Protein AF-0000000085031817 (afdb_homodimer)

Organism: Limosilactobacillus fermentum (strain NBRC 3956 / LMG 18251) (NCBI:txid334390)

Sequence (198 aa):
MNRGIEMYLIDIRLKGDQVTEDQLTAHRQWFSRHFEAGDLLIVGPSKSRAQSGLILARQMAHKDLDQIITEDAFYPAGADYLVNEFEAKLVADQIKGDAMNRGIEMYLIDIRLKGDQVTEDQLTAHRQWFSRHFEAGDLLIVGPSKSRAQSGLILARQMAHKDLDQIITEDAFYPAGADYLVNEFEAKLVADQIKGDA

Radius of gyration: 16.89 Å; Cα contacts (8 Å, |Δi|>4): 370; chains: 2; bounding box: 35×44×39 Å

Secondary structure (DSSP, 8-state):
--PPEEEEEEEEEE--S---HHHHHHHHHHHHHHHHTTSEEEEEEBSSSTTEEEEEEE---HHHHHHHHHTSTTTTTTEEEEEEEEEESEE-TTTS---/---PEEEEEEEEEE--S---HHHHHHHHHHHHHHHHTTSEEEEEEBSSSTTEEEEEEE---HHHHHHHHHTSTTTTTTEEEEEEEEEESEE-TTTS---

pLDDT: mean 91.64, std 14.05, range [31.95, 98.81]

Nearest PDB structures (foldseek):
  4fpi-assembly1_E  TM=7.514E-01  e=1.607E-03  Rhodococcus opacus
  7mp7-assembly1_A  TM=4.896E-01  e=2.015E-02  Thermus thermophilus
  1xbw-assembly2_C  TM=5.507E-01  e=1.065E-01  Staphylococcus aureus subsp. aureus MW2
  1o51-assembly1_A  TM=4.253E-01  e=1.973E-01  Thermotoga maritima
  2pd1-assembly1_A  TM=4.859E-01  e=9.222E-01  Nitrosomonas europaea

Foldseek 3Di:
DPWFFKKKKKKKAFDDPPQDPVLVVQQVVLVVVCVVVQFWQDWDADPVDPRIIMTIGGDDDPVVVVVSVCSRSCPDPGIDIDMDMDGHPDDPPVRPPPD/DPWFFKKKKKKKAFDDPPQDPVLVVQQVVLVVVCVVVQFWQDWDADPVDPRIIMTIGGDDDPVVVVVSVCSRSCPPPGIDIDMDMDGHPDDPPVRPPPD

InterPro domains:
  IPR011008 Dimeric alpha-beta barrel [SSF54909] (7-86)

Solvent-accessible surface area (backbone atoms only — not comparable to full-atom values): 10607 Å² total; per-residue (Å²): 123,88,72,46,48,56,31,32,39,35,42,38,38,53,71,62,91,81,73,48,69,68,46,52,52,47,37,51,49,48,51,48,55,38,33,75,71,61,46,36,43,34,31,28,42,37,73,69,41,84,62,29,28,40,36,36,26,53,64,69,58,67,68,58,52,52,51,58,54,60,68,33,63,40,49,72,81,39,31,50,77,47,74,38,41,26,37,33,61,41,59,37,76,39,50,60,53,93,121,126,87,73,46,48,56,31,33,40,34,42,37,38,54,70,64,91,79,73,48,70,67,47,51,51,48,37,50,49,48,50,50,55,37,34,75,70,61,48,36,43,33,32,29,45,39,73,69,40,84,63,28,29,40,35,36,27,53,64,67,57,68,69,58,52,52,52,57,54,62,69,33,64,40,48,73,82,38,33,48,78,48,76,39,40,26,36,34,61,42,58,37,76,40,52,60,51,95,117

Structure (mmCIF, N/CA/C/O backbone):
data_AF-0000000085031817-model_v1
#
loop_
_entity.id
_entity.type
_entity.pdbx_description
1 polymer 'Uncharacterized protein'
#
loop_
_atom_site.group_PDB
_atom_site.id
_atom_site.type_symbol
_atom_site.label_atom_id
_atom_site.label_alt_id
_atom_site.label_comp_id
_atom_site.label_asym_id
_atom_site.label_entity_id
_atom_site.label_seq_id
_atom_site.pdbx_PDB_ins_code
_atom_site.Cartn_x
_atom_site.Cartn_y
_atom_site.Cartn_z
_atom_site.occupancy
_atom_site.B_iso_or_equiv
_atom_site.auth_seq_id
_atom_site.auth_comp_id
_atom_site.auth_asym_id
_atom_site.auth_atom_id
_atom_site.pdbx_PDB_model_num
ATOM 1 N N . MET A 1 1 ? -19.656 15.398 -5.219 1 38.34 1 MET A N 1
ATOM 2 C CA . MET A 1 1 ? -18.453 15.234 -4.418 1 38.34 1 MET A CA 1
ATOM 3 C C . MET A 1 1 ? -17.562 14.117 -4.98 1 38.34 1 MET A C 1
ATOM 5 O O . MET A 1 1 ? -18.062 13.047 -5.34 1 38.34 1 MET A O 1
ATOM 9 N N . ASN A 1 2 ? -16.625 14.438 -5.793 1 50.69 2 ASN A N 1
ATOM 10 C CA . ASN A 1 2 ? -15.922 13.438 -6.594 1 50.69 2 ASN A CA 1
ATOM 11 C C . ASN A 1 2 ? -15.477 12.25 -5.746 1 50.69 2 ASN A C 1
ATOM 13 O O . ASN A 1 2 ? -14.695 12.406 -4.809 1 50.69 2 ASN A O 1
ATOM 17 N N . ARG A 1 3 ? -16.406 11.25 -5.566 1 67.25 3 ARG A N 1
ATOM 18 C CA . ARG A 1 3 ? -16.203 10.039 -4.781 1 67.25 3 ARG A CA 1
ATOM 19 C C . ARG A 1 3 ? -14.875 9.383 -5.121 1 67.25 3 ARG A C 1
ATOM 21 O O . ARG A 1 3 ? -14.484 9.32 -6.293 1 67.25 3 ARG A O 1
ATOM 28 N N . GLY A 1 4 ? -14.008 9.203 -4.043 1 85.38 4 GLY A N 1
ATOM 29 C CA . GLY A 1 4 ? -12.75 8.508 -4.234 1 85.38 4 GLY A CA 1
ATOM 30 C C . GLY A 1 4 ? -12.906 7.18 -4.953 1 85.38 4 GLY A C 1
ATOM 31 O O . GLY A 1 4 ? -14.023 6.75 -5.234 1 85.38 4 GLY A O 1
ATOM 32 N N . ILE A 1 5 ? -11.938 6.664 -5.535 1 91.44 5 ILE A N 1
ATOM 33 C CA . ILE A 1 5 ? -11.867 5.367 -6.199 1 91.44 5 ILE A CA 1
ATOM 34 C C . ILE A 1 5 ? -11.555 4.277 -5.176 1 91.44 5 ILE A C 1
ATOM 36 O O . ILE A 1 5 ? -10.68 4.457 -4.324 1 91.44 5 ILE A O 1
ATOM 40 N N . GLU A 1 6 ? -12.32 3.205 -5.262 1 95.19 6 GLU A N 1
ATOM 41 C CA . GLU A 1 6 ? -12.039 2.084 -4.371 1 95.19 6 GLU A CA 1
ATOM 42 C C . GLU A 1 6 ? -10.891 1.229 -4.906 1 95.19 6 GLU A C 1
ATOM 44 O O . GLU A 1 6 ? -10.82 0.96 -6.105 1 95.19 6 GLU A O 1
ATOM 49 N N . MET A 1 7 ? -9.953 0.852 -4.012 1 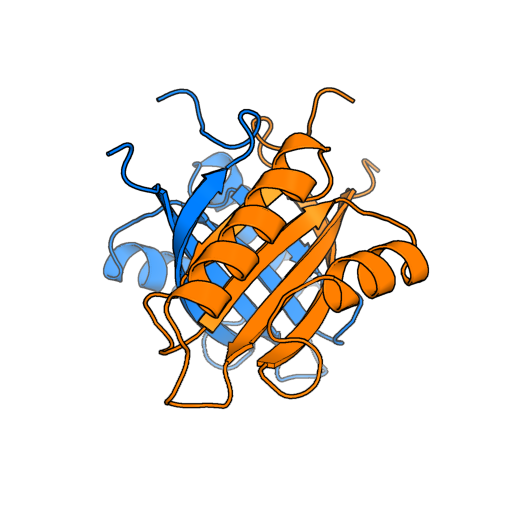96.69 7 MET A N 1
ATOM 50 C CA . MET A 1 7 ? -8.805 0.023 -4.371 1 96.69 7 MET A CA 1
ATOM 51 C C . MET A 1 7 ? -8.492 -0.98 -3.268 1 96.69 7 MET A C 1
ATOM 53 O O . MET A 1 7 ? -9.086 -0.932 -2.191 1 96.69 7 MET A O 1
ATOM 57 N N . TYR A 1 8 ? -7.652 -1.932 -3.586 1 98.5 8 TYR A N 1
ATOM 58 C CA . TYR A 1 8 ? -7.113 -2.859 -2.598 1 98.5 8 TYR A CA 1
ATOM 59 C C . TYR A 1 8 ? -5.598 -2.729 -2.496 1 98.5 8 TYR A C 1
ATOM 61 O O . TYR A 1 8 ? -4.914 -2.574 -3.51 1 98.5 8 TYR A O 1
ATOM 69 N N . LEU A 1 9 ? -5.125 -2.746 -1.316 1 98.75 9 LEU A N 1
ATOM 70 C CA . LEU A 1 9 ? -3.725 -3.029 -1.025 1 98.75 9 LEU A CA 1
ATOM 71 C C . LEU A 1 9 ? -3.561 -4.434 -0.449 1 98.75 9 LEU A C 1
ATOM 73 O O . LEU A 1 9 ? -4.199 -4.777 0.547 1 98.75 9 LEU A O 1
ATOM 77 N N . ILE A 1 10 ? -2.746 -5.254 -1.065 1 98.81 10 ILE A N 1
ATOM 78 C CA . ILE A 1 10 ? -2.461 -6.594 -0.564 1 98.81 10 ILE A CA 1
ATOM 79 C C . ILE A 1 10 ? -1.001 -6.68 -0.123 1 98.81 10 ILE A C 1
ATOM 81 O O . ILE A 1 10 ? -0.09 -6.449 -0.922 1 98.81 10 ILE A O 1
ATOM 85 N N . ASP A 1 11 ? -0.811 -6.918 1.115 1 98.56 11 ASP A N 1
ATOM 86 C CA . ASP A 1 11 ? 0.516 -7.219 1.645 1 98.56 11 ASP A CA 1
ATOM 87 C C . ASP A 1 11 ? 0.774 -8.727 1.657 1 98.56 11 ASP A C 1
ATOM 89 O O . ASP A 1 11 ? 0.024 -9.484 2.275 1 98.56 11 ASP A O 1
ATOM 93 N N . ILE A 1 12 ? 1.764 -9.18 0.957 1 98.62 12 ILE A N 1
ATOM 94 C CA . ILE A 1 12 ? 2.105 -10.594 0.902 1 98.62 12 ILE A CA 1
ATOM 95 C C . ILE A 1 12 ? 3.357 -10.852 1.737 1 98.62 12 ILE A C 1
ATOM 97 O O . ILE A 1 12 ? 4.387 -10.203 1.543 1 98.62 12 ILE A O 1
ATOM 101 N N . ARG A 1 13 ? 3.289 -11.773 2.656 1 98.12 13 ARG A N 1
ATOM 102 C CA . ARG A 1 13 ? 4.41 -12.18 3.496 1 98.12 13 ARG A CA 1
ATOM 103 C C . ARG A 1 13 ? 4.688 -13.672 3.355 1 98.12 13 ARG A C 1
ATOM 105 O O . ARG A 1 13 ? 3.893 -14.5 3.797 1 98.12 13 ARG A O 1
ATOM 112 N N . LEU A 1 14 ? 5.789 -13.977 2.846 1 97.62 14 LEU A N 1
ATOM 113 C CA . LEU A 1 14 ? 6.145 -15.375 2.631 1 97.62 14 LEU A CA 1
ATOM 114 C C . LEU A 1 14 ? 6.516 -16.047 3.947 1 97.62 14 LEU A C 1
ATOM 116 O O . LEU A 1 14 ? 7.164 -15.445 4.801 1 97.62 14 LEU A O 1
ATOM 120 N N . LYS A 1 15 ? 6.184 -17.312 4.332 1 93.94 15 LYS A N 1
ATOM 121 C CA . LYS A 1 15 ? 6.371 -18.031 5.586 1 93.94 15 LYS A CA 1
ATOM 122 C C . LYS A 1 15 ? 7.613 -18.922 5.531 1 93.94 15 LYS A C 1
ATOM 124 O O . LYS A 1 15 ? 8.211 -19.234 6.562 1 93.94 15 LYS A O 1
ATOM 129 N N . GLY A 1 16 ? 8.156 -19.328 4.48 1 82.69 16 GLY A N 1
ATOM 130 C CA . GLY A 1 16 ? 9.203 -20.344 4.449 1 82.69 16 GLY A CA 1
ATOM 131 C C . GLY A 1 16 ? 10.484 -19.844 3.801 1 82.69 16 GLY A C 1
ATOM 132 O O . GLY A 1 16 ? 10.469 -18.891 3.033 1 82.69 16 GLY A O 1
ATOM 133 N N . ASP A 1 17 ? 11.531 -20.516 4.363 1 78.38 17 ASP A N 1
ATOM 134 C CA . ASP A 1 17 ? 12.852 -20.172 3.844 1 78.38 17 ASP A CA 1
ATOM 135 C C . ASP A 1 17 ? 13.195 -21.031 2.621 1 78.38 17 ASP A C 1
ATOM 137 O O . ASP A 1 17 ? 14.203 -20.781 1.958 1 78.38 17 ASP A O 1
ATOM 141 N N . GLN A 1 18 ? 12.414 -21.969 2.357 1 84.62 18 GLN A N 1
ATOM 142 C CA . GLN A 1 18 ? 12.789 -22.844 1.244 1 84.62 18 GLN A CA 1
ATOM 143 C C . GLN A 1 18 ? 11.898 -22.594 0.029 1 84.62 18 GLN A C 1
ATOM 145 O O . GLN A 1 18 ? 11.281 -23.516 -0.493 1 84.62 18 GLN A O 1
ATOM 150 N N . VAL A 1 19 ? 11.828 -21.375 -0.338 1 89.25 19 VAL A N 1
ATOM 151 C CA . VAL A 1 19 ? 11.117 -21.016 -1.562 1 89.25 19 VAL A CA 1
ATOM 152 C C . VAL A 1 19 ? 11.953 -21.406 -2.777 1 89.25 19 VAL A C 1
ATOM 154 O O . VAL A 1 19 ? 13.125 -21.016 -2.885 1 89.25 19 VAL A O 1
ATOM 157 N N . THR A 1 20 ? 11.336 -22.234 -3.656 1 93.69 20 THR A N 1
ATOM 158 C CA . THR A 1 20 ? 12.062 -22.703 -4.832 1 93.69 20 THR A CA 1
ATOM 159 C C . THR A 1 20 ? 11.992 -21.672 -5.957 1 93.69 20 THR A C 1
ATOM 161 O O . THR A 1 20 ? 11.117 -20.797 -5.957 1 93.69 20 THR A O 1
ATOM 164 N N . GLU A 1 21 ? 12.906 -21.844 -6.828 1 94.56 21 GLU A N 1
ATOM 165 C CA . GLU A 1 21 ? 12.898 -20.984 -8.008 1 94.56 21 GLU A CA 1
ATOM 166 C C . GLU A 1 21 ? 11.625 -21.172 -8.82 1 94.56 21 GLU A C 1
ATOM 168 O O . GLU A 1 21 ? 11.117 -20.219 -9.422 1 94.56 21 GLU A O 1
ATOM 173 N N . ASP A 1 22 ? 11.148 -22.406 -8.891 1 96.56 22 ASP A N 1
ATOM 174 C CA . ASP A 1 22 ? 9.914 -22.688 -9.625 1 96.56 22 ASP A CA 1
ATOM 175 C C . ASP A 1 22 ? 8.734 -21.938 -9.016 1 96.56 22 ASP A C 1
ATOM 177 O O . ASP A 1 22 ? 7.891 -21.406 -9.734 1 96.56 22 ASP A O 1
ATOM 181 N N . GLN A 1 23 ? 8.68 -21.906 -7.711 1 96.19 23 GLN A N 1
ATOM 182 C CA . GLN A 1 23 ? 7.609 -21.203 -7.027 1 96.19 23 GLN A CA 1
ATOM 183 C C . GLN A 1 23 ? 7.688 -19.703 -7.305 1 96.19 23 GLN A C 1
ATOM 185 O O . GLN A 1 23 ? 6.668 -19.062 -7.574 1 96.19 23 GLN A O 1
ATOM 190 N N . LEU A 1 24 ? 8.914 -19.203 -7.273 1 95.31 24 LEU A N 1
ATOM 191 C CA . LEU A 1 24 ? 9.109 -17.766 -7.508 1 95.31 24 LEU A CA 1
ATOM 192 C C . LEU A 1 24 ? 8.75 -17.406 -8.945 1 95.31 24 LEU A C 1
ATOM 194 O O . LEU A 1 24 ? 8.125 -16.375 -9.188 1 95.31 24 LEU A O 1
ATOM 198 N N . THR A 1 25 ? 9.133 -18.266 -9.875 1 97.56 25 THR A N 1
ATOM 199 C CA . THR A 1 25 ? 8.789 -18.047 -11.273 1 97.56 25 THR A CA 1
ATOM 200 C C . THR A 1 25 ? 7.273 -18.047 -11.469 1 97.56 25 THR A C 1
ATOM 202 O O . THR A 1 25 ? 6.727 -17.156 -12.109 1 97.56 25 THR A O 1
ATOM 205 N N . ALA A 1 26 ? 6.578 -19 -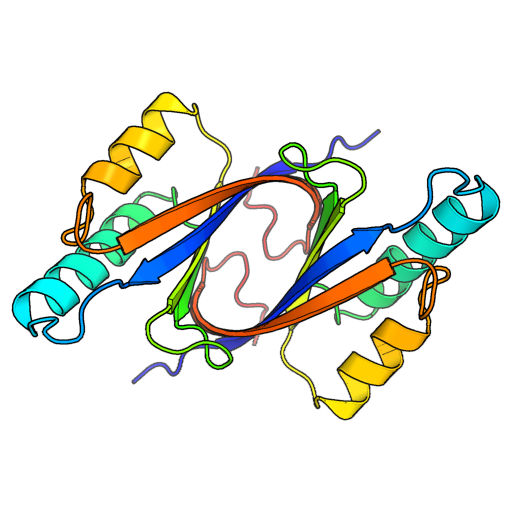10.883 1 98.12 26 ALA A N 1
ATOM 206 C CA . ALA A 1 26 ? 5.121 -19.078 -10.969 1 98.12 26 ALA A CA 1
ATOM 207 C C . ALA A 1 26 ? 4.469 -17.859 -10.32 1 98.12 26 ALA A C 1
ATOM 209 O O . ALA A 1 26 ? 3.48 -17.328 -10.836 1 98.12 26 ALA A O 1
ATOM 210 N N . HIS A 1 27 ? 4.98 -17.469 -9.172 1 97.94 27 HIS A N 1
ATOM 211 C CA . HIS A 1 27 ? 4.523 -16.281 -8.469 1 97.94 27 HIS A CA 1
ATOM 212 C C . HIS A 1 27 ? 4.637 -15.039 -9.352 1 97.94 27 HIS A C 1
ATOM 214 O O . HIS A 1 27 ? 3.684 -14.266 -9.469 1 97.94 27 HIS A O 1
ATOM 220 N N . ARG A 1 28 ? 5.691 -14.859 -10.039 1 97.44 28 ARG A N 1
ATOM 221 C CA . ARG A 1 28 ? 5.914 -13.719 -10.914 1 97.44 28 ARG A CA 1
ATOM 222 C C . ARG A 1 28 ? 4.996 -13.773 -12.133 1 97.44 28 ARG A C 1
ATOM 224 O O . ARG A 1 28 ? 4.504 -12.75 -12.602 1 97.44 28 ARG A O 1
ATOM 231 N N . GLN A 1 29 ? 4.812 -14.961 -12.68 1 98.25 29 GLN A N 1
ATOM 232 C CA . GLN A 1 29 ? 3.9 -15.125 -13.805 1 98.25 29 GLN A CA 1
ATOM 233 C C . GLN A 1 29 ? 2.469 -14.773 -13.406 1 98.25 29 GLN A C 1
ATOM 235 O O . GLN A 1 29 ? 1.72 -14.203 -14.203 1 98.25 29 GLN A O 1
ATOM 240 N N . TRP A 1 30 ? 2.17 -15.156 -12.203 1 98.56 30 TRP A N 1
ATOM 241 C CA . TRP A 1 30 ? 0.876 -14.789 -11.641 1 98.56 30 TRP A CA 1
ATOM 242 C C . TRP A 1 30 ? 0.696 -13.273 -11.633 1 98.56 30 TRP A C 1
ATOM 244 O O . TRP A 1 30 ? -0.34 -12.766 -12.062 1 98.56 30 TRP A O 1
ATOM 254 N N . PHE A 1 31 ? 1.718 -12.484 -11.18 1 98 31 PHE A N 1
ATOM 255 C CA . PHE A 1 31 ? 1.691 -11.031 -11.188 1 98 31 PHE A CA 1
ATOM 256 C C . PHE A 1 31 ? 1.464 -10.508 -12.602 1 98 31 PHE A C 1
ATOM 258 O O . PHE A 1 31 ? 0.556 -9.703 -12.836 1 98 31 PHE A O 1
ATOM 265 N N . SER A 1 32 ? 2.268 -11.094 -13.516 1 96.88 32 SER A N 1
ATOM 266 C CA . SER A 1 32 ? 2.242 -10.602 -14.883 1 96.88 32 SER A CA 1
ATOM 267 C C . SER A 1 32 ? 0.875 -10.82 -15.531 1 96.88 32 SER A C 1
ATOM 269 O O . SER A 1 32 ? 0.347 -9.93 -16.203 1 96.88 32 SER A O 1
ATOM 271 N N . ARG A 1 33 ? 0.312 -11.945 -15.352 1 97.88 33 ARG A N 1
ATOM 272 C CA . ARG A 1 33 ? -0.979 -12.289 -15.938 1 97.88 33 ARG A CA 1
ATOM 273 C C . ARG A 1 33 ? -2.064 -11.32 -15.477 1 97.88 33 ARG A C 1
ATOM 275 O O . ARG A 1 33 ? -2.805 -10.773 -16.297 1 97.88 33 ARG A O 1
ATOM 282 N N . HIS A 1 34 ? -2.129 -11.094 -14.227 1 97.69 34 HIS A N 1
ATOM 283 C CA . HIS A 1 34 ? -3.215 -10.281 -13.688 1 97.69 34 HIS A CA 1
ATOM 284 C C . HIS A 1 34 ? -2.932 -8.797 -13.867 1 97.69 34 HIS A C 1
ATOM 286 O O . HIS A 1 34 ? -3.857 -7.98 -13.883 1 97.69 34 HIS A O 1
ATOM 292 N N . PHE A 1 35 ? -1.658 -8.43 -13.953 1 95.19 35 PHE A N 1
ATOM 293 C CA . PHE A 1 35 ? -1.312 -7.066 -14.336 1 95.19 35 PHE A CA 1
ATOM 294 C C . PHE A 1 35 ? -1.763 -6.777 -15.766 1 95.19 35 PHE A C 1
ATOM 296 O O . PHE A 1 35 ? -2.404 -5.758 -16.031 1 95.19 35 PHE A O 1
ATOM 303 N N . GLU A 1 36 ? -1.456 -7.676 -16.656 1 94.56 36 GLU A N 1
ATOM 304 C CA . GLU A 1 36 ? -1.825 -7.52 -18.062 1 94.56 36 GLU A CA 1
ATOM 305 C C . GLU A 1 36 ? -3.34 -7.516 -18.234 1 94.56 36 GLU A C 1
ATOM 307 O O . GLU A 1 36 ? -3.865 -6.852 -19.125 1 94.56 36 GLU A O 1
ATOM 312 N N . ALA A 1 37 ? -4.035 -8.227 -17.375 1 94.81 37 ALA A N 1
ATOM 313 C CA . ALA A 1 37 ? -5.496 -8.266 -17.422 1 94.81 37 ALA A CA 1
ATOM 314 C C . ALA A 1 37 ? -6.098 -6.98 -16.859 1 94.81 37 ALA A C 1
ATOM 316 O O . ALA A 1 37 ? -7.305 -6.754 -16.984 1 94.81 37 ALA A O 1
ATOM 317 N N . GLY A 1 38 ? -5.293 -6.133 -16.172 1 91.81 38 GLY A N 1
ATOM 318 C CA . GLY A 1 38 ? -5.758 -4.852 -15.656 1 91.81 38 GLY A CA 1
ATOM 319 C C . GLY A 1 38 ? -6.195 -4.918 -14.203 1 91.81 38 GLY A C 1
ATOM 320 O O . GLY A 1 38 ? -6.625 -3.912 -13.633 1 91.81 38 GLY A O 1
ATOM 321 N N . ASP A 1 39 ? -6.066 -6.094 -13.57 1 94.62 39 ASP A N 1
ATOM 322 C CA . ASP A 1 39 ? -6.504 -6.293 -12.195 1 94.62 39 ASP A CA 1
ATOM 323 C C . ASP A 1 39 ? -5.539 -5.629 -11.211 1 94.62 39 ASP A C 1
ATOM 325 O O . ASP A 1 39 ? -5.965 -5.055 -10.203 1 94.62 39 ASP A O 1
ATOM 329 N N . LEU A 1 40 ? -4.258 -5.723 -11.531 1 96 40 LEU A N 1
ATOM 330 C CA . LEU A 1 40 ? -3.203 -5.219 -10.656 1 96 40 LEU A CA 1
ATOM 331 C C . LEU A 1 40 ? -2.561 -3.967 -11.242 1 96 40 LEU A C 1
ATOM 333 O O . LEU A 1 40 ? -2.252 -3.922 -12.43 1 96 40 LEU A O 1
ATOM 337 N N . LEU A 1 41 ? -2.383 -2.988 -10.406 1 93.81 41 LEU A N 1
ATOM 338 C CA . LEU A 1 41 ? -1.904 -1.687 -10.859 1 93.81 41 LEU A CA 1
ATOM 339 C C . LEU A 1 41 ? -0.421 -1.516 -10.547 1 93.81 41 LEU A C 1
ATOM 341 O O . LEU A 1 41 ? 0.318 -0.919 -11.336 1 93.81 41 LEU A O 1
ATOM 345 N N . ILE A 1 42 ? 0.003 -1.946 -9.398 1 95.69 42 ILE A N 1
ATOM 346 C CA . ILE A 1 42 ? 1.391 -1.891 -8.953 1 95.69 42 ILE A CA 1
ATOM 347 C C . ILE A 1 42 ? 1.753 -3.186 -8.227 1 95.69 42 ILE A C 1
ATOM 349 O O . ILE A 1 42 ? 0.964 -3.705 -7.438 1 95.69 42 ILE A O 1
ATOM 353 N N . VAL A 1 43 ? 2.908 -3.686 -8.484 1 97 43 VAL A N 1
ATOM 354 C CA . VAL A 1 43 ? 3.418 -4.891 -7.84 1 97 43 VAL A CA 1
ATOM 355 C C . VAL A 1 43 ? 4.918 -4.746 -7.59 1 97 43 VAL A C 1
ATOM 357 O O . VAL A 1 43 ? 5.664 -4.324 -8.477 1 97 43 VAL A O 1
ATOM 360 N N . GLY A 1 44 ? 5.312 -5.23 -6.418 1 97.31 44 GLY A N 1
ATOM 361 C CA . GLY A 1 44 ? 6.754 -5.297 -6.258 1 97.31 44 GLY A CA 1
ATOM 362 C C . GLY A 1 44 ? 7.18 -5.711 -4.863 1 97.31 44 GLY A C 1
ATOM 363 O O . GLY A 1 44 ? 6.398 -5.617 -3.914 1 97.31 44 GLY A O 1
ATOM 364 N N . PRO A 1 45 ? 8.391 -6.125 -4.738 1 98 45 PRO A N 1
ATOM 365 C CA . PRO A 1 45 ? 8.922 -6.562 -3.443 1 98 45 PRO A CA 1
ATOM 366 C C . PRO A 1 45 ? 9.195 -5.398 -2.494 1 98 45 PRO A C 1
ATOM 368 O O . PRO A 1 45 ? 9.594 -4.32 -2.938 1 98 45 PRO A O 1
ATOM 371 N N . SER A 1 46 ? 8.992 -5.68 -1.161 1 98.44 46 SER A N 1
ATOM 372 C CA . SER A 1 46 ? 9.383 -4.734 -0.122 1 98.44 46 SER A CA 1
ATOM 373 C C . SER A 1 46 ? 10.898 -4.68 0.031 1 98.44 46 SER A C 1
ATOM 375 O O . SER A 1 46 ? 11.578 -5.703 -0.074 1 98.44 46 SER A O 1
ATOM 377 N N . LYS A 1 47 ? 11.406 -3.541 0.257 1 97.69 47 LYS A N 1
ATOM 378 C CA . LYS A 1 47 ? 12.805 -3.369 0.622 1 97.69 47 LYS A CA 1
ATOM 379 C C . LYS A 1 47 ? 12.977 -3.26 2.135 1 97.69 47 LYS A C 1
ATOM 381 O O . LYS A 1 47 ? 14.07 -3.459 2.66 1 97.69 47 LYS A O 1
ATOM 386 N N . SER A 1 48 ? 11.867 -2.998 2.795 1 97.5 48 SER A N 1
ATOM 387 C CA . SER A 1 48 ? 11.898 -2.748 4.23 1 97.5 48 SER A CA 1
ATOM 388 C C . SER A 1 48 ? 11.641 -4.027 5.02 1 97.5 48 SER A C 1
ATOM 390 O O . SER A 1 48 ? 11.938 -4.098 6.215 1 97.5 48 SER A O 1
ATOM 392 N N . ARG A 1 49 ? 11 -4.992 4.379 1 96.5 49 ARG A N 1
ATOM 393 C CA . ARG A 1 49 ? 10.633 -6.238 5.043 1 96.5 49 ARG A CA 1
ATOM 394 C C . ARG A 1 49 ? 11.047 -7.445 4.211 1 96.5 49 ARG A C 1
ATOM 396 O O . ARG A 1 49 ? 10.602 -7.602 3.072 1 96.5 49 ARG A O 1
ATOM 403 N N . ALA A 1 50 ? 11.805 -8.289 4.801 1 95 50 ALA A N 1
ATOM 404 C CA . ALA A 1 50 ? 12.289 -9.469 4.086 1 95 50 ALA A CA 1
ATOM 405 C C . ALA A 1 50 ? 11.141 -10.391 3.697 1 95 50 ALA A C 1
ATOM 407 O O . ALA A 1 50 ? 10.156 -10.516 4.438 1 95 50 ALA A O 1
ATOM 408 N N . GLN A 1 51 ? 11.289 -10.984 2.547 1 95.81 51 GLN A N 1
ATOM 409 C CA . GLN A 1 51 ? 10.391 -12.023 2.062 1 95.81 51 GLN A CA 1
ATOM 410 C C . GLN A 1 51 ? 8.945 -11.531 2.027 1 95.81 51 GLN A C 1
ATOM 412 O O . GLN A 1 51 ? 8.039 -12.227 2.488 1 95.81 51 GLN A O 1
ATOM 417 N N . SER A 1 52 ? 8.844 -10.328 1.513 1 97.81 52 SER A N 1
ATOM 418 C CA . SER A 1 52 ? 7.50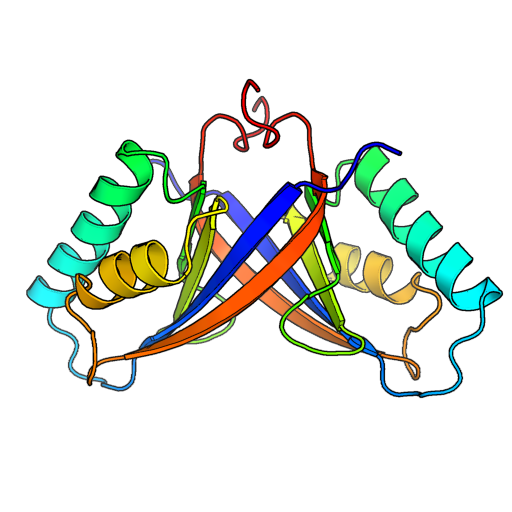8 -9.742 1.424 1 97.81 52 SER A CA 1
ATOM 419 C C . SER A 1 52 ? 7.379 -8.836 0.203 1 97.81 52 SER A C 1
ATOM 421 O O . SER A 1 52 ? 8.383 -8.5 -0.432 1 97.81 52 SER A O 1
ATOM 423 N N . GLY A 1 53 ? 6.172 -8.547 -0.155 1 98.25 53 GLY A N 1
ATOM 424 C CA . GLY A 1 53 ? 5.844 -7.59 -1.2 1 98.25 53 GLY A CA 1
ATOM 425 C C . GLY A 1 53 ? 4.418 -7.078 -1.113 1 98.25 53 GLY A C 1
ATOM 426 O O . GLY A 1 53 ? 3.697 -7.387 -0.162 1 98.25 53 GLY A O 1
ATOM 427 N N . LEU A 1 54 ? 4.137 -6.207 -2.094 1 98.56 54 LEU A N 1
ATOM 428 C CA . LEU A 1 54 ? 2.787 -5.656 -2.037 1 98.56 54 LEU A CA 1
ATOM 429 C C . LEU A 1 54 ? 2.207 -5.496 -3.439 1 98.56 54 LEU A C 1
ATOM 431 O O . LEU A 1 54 ? 2.949 -5.48 -4.426 1 98.56 54 LEU A O 1
ATOM 435 N N . ILE A 1 55 ? 0.924 -5.492 -3.492 1 98.5 55 ILE A N 1
ATOM 436 C CA . ILE A 1 55 ? 0.122 -5.316 -4.699 1 98.5 55 ILE A CA 1
ATOM 437 C C . ILE A 1 55 ? -0.916 -4.219 -4.473 1 98.5 55 ILE A C 1
ATOM 439 O O . ILE A 1 55 ? -1.63 -4.227 -3.467 1 98.5 55 ILE A O 1
ATOM 443 N N . LEU A 1 56 ? -0.938 -3.262 -5.32 1 97.62 56 LEU A N 1
ATOM 444 C CA . LEU A 1 56 ? -2.088 -2.373 -5.445 1 97.62 56 LEU A CA 1
ATOM 445 C C . LEU A 1 56 ? -3.027 -2.852 -6.547 1 97.62 56 LEU A C 1
ATOM 447 O O . LEU A 1 56 ? -2.617 -2.994 -7.703 1 97.62 56 LEU A O 1
ATOM 451 N N . ALA A 1 57 ? -4.277 -3.072 -6.234 1 96.56 57 ALA A N 1
ATOM 452 C CA . ALA A 1 57 ? -5.242 -3.613 -7.188 1 96.56 57 ALA A CA 1
ATOM 453 C C . ALA A 1 57 ? -6.449 -2.693 -7.324 1 96.56 57 ALA A C 1
ATOM 455 O O . ALA A 1 57 ? -6.816 -1.995 -6.375 1 96.56 57 ALA A O 1
ATOM 456 N N . ARG A 1 58 ? -7.047 -2.773 -8.453 1 93.69 58 ARG A N 1
ATOM 457 C CA . ARG A 1 58 ? -8.297 -2.062 -8.68 1 93.69 58 ARG A CA 1
ATOM 458 C C . ARG A 1 58 ? -9.438 -2.686 -7.883 1 93.69 58 ARG A C 1
ATOM 460 O O . ARG A 1 58 ? -9.328 -3.822 -7.418 1 93.69 58 ARG A O 1
ATOM 467 N N . GLN A 1 59 ? -10.438 -1.895 -7.781 1 93.94 59 GLN A N 1
ATOM 468 C CA . GLN A 1 59 ? -11.617 -2.441 -7.125 1 93.94 59 GLN A CA 1
ATOM 469 C C . GLN A 1 59 ? -12.203 -3.602 -7.922 1 93.94 59 GLN A C 1
ATOM 471 O O . GLN A 1 59 ? -12.242 -3.559 -9.156 1 93.94 59 GLN A O 1
ATOM 476 N N . MET A 1 60 ? -12.641 -4.609 -7.23 1 96.81 60 MET A N 1
ATOM 477 C CA . MET A 1 60 ? -13.367 -5.762 -7.75 1 96.81 60 MET A CA 1
ATOM 478 C C . MET A 1 60 ? -14.18 -6.441 -6.648 1 96.81 60 MET A C 1
ATOM 480 O O . MET A 1 60 ? -14.039 -6.098 -5.473 1 96.81 60 MET A O 1
ATOM 484 N N . ALA A 1 61 ? -15.008 -7.324 -7.059 1 97.38 61 ALA A N 1
ATOM 485 C CA . ALA A 1 61 ? -15.727 -8.078 -6.039 1 97.38 61 ALA A CA 1
ATOM 486 C C . ALA A 1 61 ? -14.773 -8.859 -5.145 1 97.38 61 ALA A C 1
ATOM 488 O O . ALA A 1 61 ? -13.758 -9.383 -5.617 1 97.38 61 ALA A O 1
ATOM 489 N N . HIS A 1 62 ? -15.078 -8.875 -3.844 1 97.12 62 HIS A N 1
ATOM 490 C CA . HIS A 1 62 ? -14.227 -9.594 -2.898 1 97.12 62 HIS A CA 1
ATOM 491 C C . HIS A 1 62 ? -13.969 -11.023 -3.359 1 97.12 62 HIS A C 1
ATOM 493 O O . HIS A 1 62 ? -12.844 -11.516 -3.256 1 97.12 62 HIS A O 1
ATOM 499 N N . LYS A 1 63 ? -15.023 -11.625 -3.848 1 97.88 63 LYS A N 1
ATOM 500 C CA . LYS A 1 63 ? -14.898 -13.008 -4.293 1 97.88 63 LYS A CA 1
ATOM 501 C C . LYS A 1 63 ? -13.891 -13.133 -5.43 1 97.88 63 LYS A C 1
ATOM 503 O O . LYS A 1 63 ? -13.133 -14.102 -5.496 1 97.88 63 LYS A O 1
ATOM 508 N N . ASP A 1 64 ? -13.852 -12.18 -6.383 1 98.19 64 ASP A N 1
ATOM 509 C CA . ASP A 1 64 ? -12.906 -12.188 -7.496 1 98.19 64 ASP A CA 1
ATOM 510 C C . ASP A 1 64 ? -11.477 -12 -7 1 98.19 64 ASP A C 1
ATOM 512 O O . ASP A 1 64 ? -10.562 -12.688 -7.457 1 98.19 64 ASP A O 1
ATOM 516 N N . LEU A 1 65 ? -11.305 -11.07 -6.043 1 98.44 65 LEU A N 1
ATOM 517 C CA . LEU A 1 65 ? -9.977 -10.867 -5.473 1 98.44 65 LEU A CA 1
ATOM 518 C C . LEU A 1 65 ? -9.492 -12.125 -4.758 1 98.44 65 LEU A C 1
ATOM 520 O O . LEU A 1 65 ? -8.336 -12.523 -4.914 1 98.44 65 LEU A O 1
ATOM 524 N N . ASP A 1 66 ? -10.383 -12.75 -3.969 1 97.94 66 ASP A N 1
ATOM 525 C CA . ASP A 1 66 ? -10.031 -13.992 -3.283 1 97.94 66 ASP A CA 1
ATOM 526 C C . ASP A 1 66 ? -9.594 -15.062 -4.277 1 97.94 66 ASP A C 1
ATOM 528 O O . ASP A 1 66 ? -8.594 -15.75 -4.055 1 97.94 66 ASP A O 1
ATOM 532 N N . GLN A 1 67 ? -10.352 -15.133 -5.355 1 98.31 67 GLN A N 1
ATOM 533 C CA . GLN A 1 67 ? -10.008 -16.109 -6.383 1 98.31 67 GLN A CA 1
ATOM 534 C C . GLN A 1 67 ? -8.625 -15.828 -6.969 1 98.31 67 GLN A C 1
ATOM 536 O O . GLN A 1 67 ? -7.82 -16.734 -7.148 1 98.31 67 GLN A O 1
ATOM 541 N N . ILE A 1 68 ? -8.359 -14.617 -7.305 1 98.62 68 ILE A N 1
ATOM 542 C CA . ILE A 1 68 ? -7.059 -14.219 -7.836 1 98.62 68 ILE A CA 1
ATOM 543 C C . ILE A 1 68 ? -5.957 -14.633 -6.859 1 98.62 68 ILE A C 1
ATOM 545 O O . ILE A 1 68 ? -4.949 -15.211 -7.266 1 98.62 68 ILE A O 1
ATOM 549 N N . ILE A 1 69 ? -6.125 -14.398 -5.543 1 98.69 69 ILE A N 1
ATOM 550 C CA . ILE A 1 69 ? -5.117 -14.68 -4.523 1 98.69 69 ILE A CA 1
ATOM 551 C C . ILE A 1 69 ? -4.859 -16.188 -4.457 1 98.69 69 ILE A C 1
ATOM 553 O O . ILE A 1 69 ? -3.711 -16.609 -4.348 1 98.69 69 ILE A O 1
ATOM 557 N N . THR A 1 70 ? -5.906 -16.984 -4.586 1 98.5 70 THR A N 1
ATOM 558 C CA . THR A 1 70 ? -5.766 -18.422 -4.449 1 98.5 70 THR A CA 1
ATOM 559 C C . THR A 1 70 ? -4.961 -19 -5.613 1 98.5 70 THR A C 1
ATOM 561 O O . THR A 1 70 ? -4.508 -20.156 -5.555 1 98.5 70 THR A O 1
ATOM 564 N N . GLU A 1 71 ? -4.789 -18.266 -6.688 1 98.62 71 GLU A N 1
ATOM 565 C CA . GLU A 1 71 ? -4.07 -18.719 -7.871 1 98.62 71 GLU A CA 1
ATOM 566 C C . GLU A 1 71 ? -2.561 -18.625 -7.672 1 98.62 71 GLU A C 1
ATOM 568 O O . GLU A 1 71 ? -1.789 -19.203 -8.445 1 98.62 71 GLU A O 1
ATOM 573 N N . ASP A 1 72 ? -2.1 -17.891 -6.652 1 98.5 72 ASP A N 1
ATOM 574 C CA . ASP A 1 72 ? -0.668 -17.719 -6.414 1 98.5 72 ASP A CA 1
ATOM 575 C C . ASP A 1 72 ? -0.035 -19.031 -5.949 1 98.5 72 ASP A C 1
ATOM 577 O O . ASP A 1 72 ? -0.623 -19.766 -5.152 1 98.5 72 ASP A O 1
ATOM 581 N N . ALA A 1 73 ? 1.137 -19.266 -6.34 1 97.75 73 ALA A N 1
ATOM 582 C CA . ALA A 1 73 ? 1.879 -20.484 -6.035 1 97.75 73 ALA A CA 1
ATOM 583 C C . ALA A 1 73 ? 2.07 -20.656 -4.531 1 97.75 73 ALA A C 1
ATOM 585 O O . ALA A 1 73 ? 2.242 -21.781 -4.039 1 97.75 73 ALA A O 1
ATOM 586 N N . PHE A 1 74 ? 2.025 -19.609 -3.727 1 97.81 74 PHE A N 1
ATOM 587 C CA . PHE A 1 74 ? 2.34 -19.656 -2.305 1 97.81 74 PHE A CA 1
ATOM 588 C C . PHE A 1 74 ? 1.072 -19.828 -1.476 1 97.81 74 PHE A C 1
ATOM 590 O O . PHE A 1 74 ? 1.142 -20.062 -0.266 1 97.81 74 PHE A O 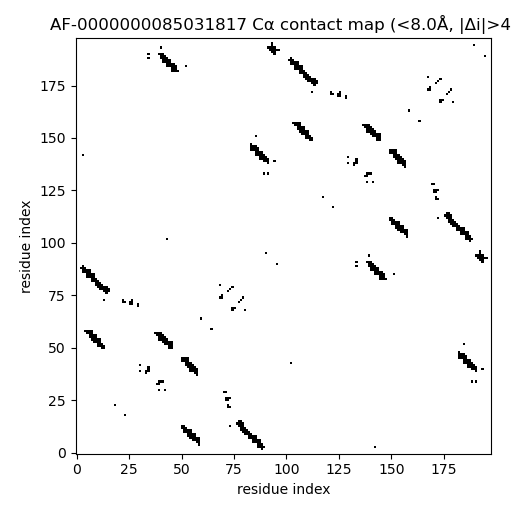1
ATOM 597 N N . TYR A 1 75 ? -0.042 -19.688 -2.09 1 96.81 75 TYR A N 1
ATOM 598 C CA . TYR A 1 75 ? -1.296 -19.828 -1.358 1 96.81 75 TYR A CA 1
ATOM 599 C C . TYR A 1 75 ? -1.614 -21.297 -1.105 1 96.81 75 TYR A C 1
ATOM 601 O O . TYR A 1 75 ? -1.414 -22.141 -1.98 1 96.81 75 TYR A O 1
ATOM 609 N N . PRO A 1 76 ? -2.082 -21.672 0.055 1 96.12 76 PRO A N 1
ATOM 610 C CA . PRO A 1 76 ? -2.365 -20.891 1.262 1 96.12 76 PRO A CA 1
ATOM 611 C C . PRO A 1 76 ? -1.253 -21 2.305 1 96.12 76 PRO A C 1
ATOM 613 O O . PRO A 1 76 ? -1.161 -20.141 3.199 1 96.12 76 PRO A O 1
ATOM 616 N N . ALA A 1 77 ? -0.458 -21.953 2.109 1 94.75 77 ALA A N 1
ATOM 617 C CA . ALA A 1 77 ? 0.415 -22.297 3.23 1 94.75 77 ALA A CA 1
ATOM 618 C C . ALA A 1 77 ? 1.736 -21.531 3.146 1 94.75 77 ALA A C 1
ATOM 620 O O . ALA A 1 77 ? 2.426 -21.359 4.152 1 94.75 77 ALA A O 1
ATOM 621 N N . GLY A 1 78 ? 2.066 -21.016 1.955 1 96.62 78 GLY A N 1
ATOM 622 C CA . GLY A 1 78 ? 3.398 -20.484 1.73 1 96.62 78 GLY A CA 1
ATOM 623 C C . GLY A 1 78 ? 3.504 -19 2.029 1 96.62 78 GLY A C 1
ATOM 624 O O . GLY A 1 78 ? 4.605 -18.453 2.127 1 96.62 78 GLY A O 1
ATOM 625 N N . ALA A 1 79 ? 2.346 -18.344 2.205 1 98 79 ALA A N 1
ATOM 626 C CA . ALA A 1 79 ? 2.363 -16.891 2.445 1 98 79 ALA A CA 1
ATOM 627 C C . ALA A 1 79 ? 1.095 -16.453 3.164 1 98 79 ALA A C 1
ATOM 629 O O . ALA A 1 79 ? 0.055 -17.109 3.072 1 98 79 ALA A O 1
ATOM 630 N N . ASP A 1 80 ? 1.203 -15.391 3.854 1 98.06 80 ASP A N 1
ATOM 631 C CA . ASP A 1 80 ? 0.049 -14.641 4.332 1 98.06 80 ASP A CA 1
ATOM 632 C C . ASP A 1 80 ? -0.306 -13.508 3.365 1 98.06 80 ASP A C 1
ATOM 634 O O . ASP A 1 80 ? 0.581 -12.852 2.822 1 98.06 80 ASP A O 1
ATOM 638 N N . TYR A 1 81 ? -1.579 -13.297 3.145 1 98.62 81 TYR A N 1
ATOM 639 C CA . TYR A 1 81 ? -2.115 -12.211 2.326 1 98.62 81 TYR A CA 1
ATOM 640 C C . TYR A 1 81 ? -3 -11.289 3.156 1 98.62 81 TYR A C 1
ATOM 642 O O . TYR A 1 81 ? -4.113 -11.664 3.535 1 98.62 81 TYR A O 1
ATOM 650 N N . LEU A 1 82 ? -2.512 -10.102 3.428 1 97.75 82 LEU A N 1
ATOM 651 C CA . LEU A 1 82 ? -3.279 -9.109 4.184 1 97.75 82 LEU A CA 1
ATOM 652 C C . LEU A 1 82 ? -3.912 -8.086 3.25 1 97.75 82 LEU A C 1
ATOM 654 O O . LEU A 1 82 ? -3.205 -7.293 2.623 1 97.75 82 LEU A O 1
ATOM 658 N N . VAL A 1 83 ? -5.211 -8.133 3.221 1 98.56 83 VAL A N 1
ATOM 659 C CA . VAL A 1 83 ? -5.945 -7.285 2.285 1 98.56 83 VAL A CA 1
ATOM 660 C C . VAL A 1 83 ? -6.488 -6.059 3.014 1 98.56 83 VAL A C 1
ATOM 662 O O . VAL A 1 83 ? -7.141 -6.188 4.055 1 98.56 83 VAL A O 1
ATOM 665 N N . ASN A 1 84 ? -6.207 -4.902 2.504 1 98.62 84 ASN A N 1
ATOM 666 C CA . ASN A 1 84 ? -6.727 -3.619 2.959 1 98.62 84 ASN A CA 1
ATOM 667 C C . ASN A 1 84 ? -7.523 -2.916 1.865 1 98.62 84 ASN A C 1
ATOM 669 O O . ASN A 1 84 ? -6.949 -2.404 0.903 1 98.62 84 ASN A O 1
ATOM 673 N N . GLU A 1 85 ? -8.898 -2.967 2.016 1 98.56 85 GLU A N 1
ATOM 674 C CA . GLU A 1 85 ? -9.734 -2.16 1.134 1 98.56 85 GLU A CA 1
ATOM 675 C C . GLU A 1 85 ? -9.727 -0.692 1.554 1 98.56 85 GLU A C 1
ATOM 677 O O . GLU A 1 85 ? -9.812 -0.381 2.744 1 98.56 85 GLU A O 1
ATOM 682 N N . PHE A 1 86 ? -9.594 0.217 0.527 1 98.12 86 PHE A N 1
ATOM 683 C CA . PHE A 1 86 ? -9.523 1.626 0.893 1 98.12 86 PHE A CA 1
ATOM 684 C C . PHE A 1 86 ? -10.102 2.502 -0.209 1 98.12 86 PHE A C 1
ATOM 686 O O . PHE A 1 86 ? -10.312 2.039 -1.334 1 98.12 86 PHE A O 1
ATOM 693 N N . GLU A 1 87 ? -10.484 3.695 0.195 1 97.12 87 GLU A N 1
ATOM 694 C CA . GLU A 1 87 ? -10.984 4.695 -0.743 1 97.12 87 GLU A CA 1
ATOM 695 C C . GLU A 1 87 ? -9.891 5.703 -1.107 1 97.12 87 GLU A C 1
ATOM 697 O O . GLU A 1 87 ? -9.547 6.57 -0.302 1 97.12 87 GLU A O 1
ATOM 702 N N . ALA A 1 88 ? -9.352 5.559 -2.326 1 96 88 ALA A N 1
ATOM 703 C CA . ALA A 1 88 ? -8.375 6.523 -2.828 1 96 88 ALA A CA 1
ATOM 704 C C . ALA A 1 88 ? -9.039 7.867 -3.119 1 96 88 ALA A C 1
ATOM 706 O O . ALA A 1 88 ? -9.656 8.047 -4.168 1 96 88 ALA A O 1
ATOM 707 N N . LYS A 1 89 ? -8.875 8.781 -2.229 1 95.56 89 LYS A N 1
ATOM 708 C CA . LYS A 1 89 ? -9.492 10.094 -2.371 1 95.56 89 LYS A CA 1
ATOM 709 C C . LYS A 1 89 ? -8.703 10.969 -3.346 1 95.56 89 LYS A C 1
ATOM 711 O O . LYS A 1 89 ? -9.289 11.781 -4.066 1 95.56 89 LYS A O 1
ATOM 716 N N . LEU A 1 90 ? -7.43 10.844 -3.262 1 93.31 90 LEU A N 1
ATOM 717 C CA . LEU A 1 90 ? -6.531 11.5 -4.211 1 93.31 90 LEU A CA 1
ATOM 718 C C . LEU A 1 90 ? -5.746 10.469 -5.012 1 93.31 90 LEU A C 1
ATOM 720 O O . LEU A 1 90 ? -5.113 9.578 -4.438 1 93.31 90 LEU A O 1
ATOM 724 N N . VAL A 1 91 ? -5.875 10.641 -6.289 1 91.19 91 VAL A N 1
ATOM 725 C CA . VAL A 1 91 ? -5.148 9.75 -7.191 1 91.19 91 VAL A CA 1
ATOM 726 C C . VAL A 1 91 ? -4.492 10.562 -8.305 1 91.19 91 VAL A C 1
ATOM 728 O O . VAL A 1 91 ? -5.16 11.336 -9 1 91.19 91 VAL A O 1
ATOM 731 N N . ALA A 1 92 ? -3.26 10.422 -8.359 1 82 92 ALA A N 1
ATOM 732 C CA . ALA A 1 92 ? -2.557 11.117 -9.438 1 82 92 ALA A CA 1
ATOM 733 C C . ALA A 1 92 ? -3.127 10.734 -10.797 1 82 92 ALA A C 1
ATOM 735 O O . ALA A 1 92 ? -3.494 9.578 -11.023 1 82 92 ALA A O 1
ATOM 736 N N . ASP A 1 93 ? -3.322 11.734 -11.594 1 71.69 93 ASP A N 1
ATOM 737 C CA . ASP A 1 93 ? -3.914 11.586 -12.922 1 71.69 93 ASP A CA 1
ATOM 738 C C . ASP A 1 93 ? -3.271 10.43 -13.688 1 71.69 93 ASP A C 1
ATOM 740 O O . ASP A 1 93 ? -3.932 9.766 -14.484 1 71.69 93 ASP A O 1
ATOM 744 N N . GLN A 1 94 ? -2.096 10.273 -13.352 1 62.72 94 GLN A N 1
ATOM 745 C CA . GLN A 1 94 ? -1.371 9.219 -14.055 1 62.72 94 GLN A CA 1
ATOM 746 C C . GLN A 1 94 ? -1.869 7.836 -13.656 1 62.72 94 GLN A C 1
ATOM 748 O O . GLN A 1 94 ? -1.616 6.852 -14.352 1 62.72 94 GLN A O 1
ATOM 753 N N . ILE A 1 95 ? -2.639 7.797 -12.586 1 63.84 95 ILE A N 1
ATOM 754 C CA . ILE A 1 95 ? -3.115 6.527 -12.047 1 63.84 95 ILE A CA 1
ATOM 755 C C . ILE A 1 95 ? -4.59 6.34 -12.391 1 63.84 95 ILE A C 1
ATOM 757 O O . ILE A 1 95 ? -5.062 5.211 -12.539 1 63.84 95 ILE A O 1
ATOM 761 N N . LYS A 1 96 ? -5.469 7.438 -12.367 1 57.16 96 LYS A N 1
ATOM 762 C CA . LYS A 1 96 ? -6.914 7.391 -12.547 1 57.16 96 LYS A CA 1
ATOM 763 C C . LYS A 1 96 ? -7.293 6.531 -13.75 1 57.16 96 LYS A C 1
ATOM 765 O O . LYS A 1 96 ? -8.375 5.941 -13.789 1 57.16 96 LYS A O 1
ATOM 770 N N . GLY A 1 97 ? -6.719 5.816 -14.297 1 46.47 97 GLY A N 1
ATOM 771 C CA . GLY A 1 97 ? -7.16 5.094 -15.477 1 46.47 97 GLY A CA 1
ATOM 772 C C . GLY A 1 97 ? -8.141 5.879 -16.328 1 46.47 97 GLY A C 1
ATOM 773 O O . GLY A 1 97 ? -8.719 6.867 -15.859 1 46.47 97 GLY A O 1
ATOM 774 N N . ASP A 1 98 ? -8.078 6.016 -17.656 1 41 98 ASP A N 1
ATOM 775 C CA . ASP A 1 98 ? -9.117 6.527 -18.547 1 41 98 ASP A CA 1
ATOM 776 C C . ASP A 1 98 ? -10.492 6.004 -18.141 1 41 98 ASP A C 1
ATOM 778 O O . ASP A 1 98 ? -10.742 4.797 -18.188 1 41 98 ASP A O 1
ATOM 782 N N . ALA A 1 99 ? -10.992 6.504 -17.094 1 31.95 99 ALA A N 1
ATOM 783 C CA . ALA A 1 99 ? -12.43 6.262 -17.172 1 31.95 99 ALA A CA 1
ATOM 784 C C . ALA A 1 99 ? -13.039 6.965 -18.375 1 31.95 99 ALA A C 1
ATOM 786 O O . ALA A 1 99 ? -12.711 8.117 -18.656 1 31.95 99 ALA A O 1
ATOM 787 N N . MET B 1 1 ? 17.5 -4.344 -18.125 1 37.78 1 MET B N 1
ATOM 788 C CA . MET B 1 1 ? 16.469 -4.918 -17.25 1 37.78 1 MET B CA 1
ATOM 789 C C . MET B 1 1 ? 15.641 -3.82 -16.609 1 37.78 1 MET B C 1
ATOM 791 O O . MET B 1 1 ? 16.188 -2.852 -16.078 1 37.78 1 MET B O 1
ATOM 795 N N . ASN B 1 2 ? 14.57 -3.436 -17.203 1 50.09 2 ASN B N 1
ATOM 796 C CA . ASN B 1 2 ? 13.875 -2.217 -16.797 1 50.09 2 ASN B CA 1
ATOM 797 C C . ASN B 1 2 ? 13.664 -2.162 -15.289 1 50.09 2 ASN B C 1
ATOM 799 O O . ASN B 1 2 ? 13.016 -3.039 -14.719 1 50.09 2 ASN B O 1
ATOM 803 N N . ARG B 1 3 ? 14.688 -1.626 -14.547 1 66.62 3 ARG B N 1
ATOM 804 C CA . ARG B 1 3 ? 14.703 -1.475 -13.102 1 66.62 3 ARG B CA 1
ATOM 805 C C . ARG B 1 3 ? 13.391 -0.895 -12.594 1 66.62 3 ARG B C 1
ATOM 807 O O . ARG B 1 3 ? 12.836 0.023 -13.203 1 66.62 3 ARG B O 1
ATOM 814 N N . GLY B 1 4 ? 12.719 -1.692 -11.68 1 85.06 4 GLY B N 1
ATOM 815 C CA . GLY B 1 4 ? 11.5 -1.196 -11.055 1 85.06 4 GLY B CA 1
ATOM 816 C C . GLY B 1 4 ? 11.648 0.203 -10.492 1 85.06 4 GLY B C 1
ATOM 817 O O . GLY B 1 4 ? 12.742 0.766 -10.492 1 85.06 4 GLY B O 1
ATOM 818 N N . ILE B 1 5 ? 10.641 0.924 -10.305 1 91.44 5 ILE B N 1
ATOM 819 C CA . ILE B 1 5 ? 10.578 2.248 -9.695 1 91.44 5 ILE B CA 1
ATOM 820 C C . ILE B 1 5 ? 10.484 2.115 -8.18 1 91.44 5 ILE B C 1
ATOM 822 O O . ILE B 1 5 ? 9.727 1.283 -7.672 1 91.44 5 ILE B O 1
ATOM 826 N N . GLU B 1 6 ? 11.297 2.906 -7.512 1 95.25 6 GLU B N 1
ATOM 827 C CA . GLU B 1 6 ? 11.219 2.9 -6.051 1 95.25 6 GLU B CA 1
ATOM 828 C C . GLU B 1 6 ? 10.07 3.773 -5.555 1 95.25 6 GLU B C 1
ATOM 830 O O . GLU B 1 6 ? 9.836 4.863 -6.082 1 95.25 6 GLU B O 1
ATOM 835 N N . MET B 1 7 ? 9.297 3.258 -4.578 1 96.69 7 MET B N 1
ATOM 836 C CA . MET B 1 7 ? 8.172 3.98 -3.994 1 96.69 7 MET B CA 1
ATOM 837 C C . MET B 1 7 ? 8.086 3.734 -2.49 1 96.69 7 MET B C 1
ATOM 839 O O . MET B 1 7 ? 8.828 2.912 -1.95 1 96.69 7 MET B O 1
ATOM 843 N N . TYR B 1 8 ? 7.273 4.531 -1.825 1 98.44 8 TYR B N 1
ATOM 844 C CA . TYR B 1 8 ? 6.949 4.316 -0.419 1 98.44 8 TYR B CA 1
ATOM 845 C C . TYR B 1 8 ? 5.461 4.055 -0.237 1 98.44 8 TYR B C 1
ATOM 847 O O . TYR B 1 8 ? 4.629 4.695 -0.881 1 98.44 8 TYR B O 1
ATOM 855 N N . LEU B 1 9 ? 5.16 3.104 0.565 1 98.75 9 LEU B N 1
ATOM 856 C CA . LEU B 1 9 ? 3.838 2.963 1.167 1 98.75 9 LEU B CA 1
ATOM 857 C C . LEU B 1 9 ? 3.859 3.389 2.631 1 98.75 9 LEU B C 1
ATOM 859 O O . LEU B 1 9 ? 4.656 2.877 3.42 1 98.75 9 LEU B O 1
ATOM 863 N N . ILE B 1 10 ? 3.025 4.352 3.006 1 98.81 10 ILE B N 1
ATOM 864 C CA . ILE B 1 10 ? 2.908 4.785 4.395 1 98.81 10 ILE B CA 1
ATOM 865 C C . ILE B 1 10 ? 1.538 4.395 4.945 1 98.81 10 ILE B C 1
ATOM 867 O O . ILE B 1 10 ? 0.508 4.809 4.406 1 98.81 10 ILE B O 1
ATOM 871 N N . ASP B 1 11 ? 1.544 3.559 5.926 1 98.56 11 ASP B N 1
ATOM 872 C CA . ASP B 1 11 ? 0.331 3.246 6.676 1 98.56 11 ASP B CA 1
ATOM 873 C C . ASP B 1 11 ? 0.183 4.164 7.887 1 98.56 11 ASP B C 1
ATOM 875 O O . ASP B 1 11 ? 1.065 4.215 8.742 1 98.56 11 ASP B O 1
ATOM 879 N N . ILE B 1 12 ? -0.859 4.918 7.945 1 98.62 12 ILE B N 1
ATOM 880 C CA . ILE B 1 12 ? -1.107 5.828 9.055 1 98.62 12 ILE B CA 1
ATOM 881 C C . ILE B 1 12 ? -2.205 5.262 9.953 1 98.62 12 ILE B C 1
ATOM 883 O O . ILE B 1 12 ? -3.293 4.926 9.477 1 98.62 12 ILE B O 1
ATOM 887 N N . ARG B 1 13 ? -1.938 5.133 11.227 1 98.19 13 ARG B N 1
ATOM 888 C CA . ARG B 1 13 ? -2.896 4.664 12.219 1 98.19 13 ARG B CA 1
ATOM 889 C C . ARG B 1 13 ? -3.09 5.691 13.328 1 98.19 13 ARG B C 1
ATOM 891 O O . ARG B 1 13 ? -2.184 5.926 14.133 1 98.19 13 ARG B O 1
ATOM 898 N N . LEU B 1 14 ? -4.227 6.207 13.406 1 97.62 14 LEU B N 1
ATOM 899 C CA . LEU B 1 14 ? -4.516 7.227 14.414 1 97.62 14 LEU B CA 1
ATOM 900 C C . LEU B 1 14 ? -4.641 6.605 15.797 1 97.62 14 LEU B C 1
ATOM 902 O O . LEU B 1 14 ? -5.199 5.512 15.945 1 97.62 14 LEU B O 1
ATOM 906 N N . LYS B 1 15 ? -4.176 7.121 16.953 1 94.19 15 LYS B N 1
ATOM 907 C CA . LYS B 1 15 ? -4.133 6.594 18.312 1 94.19 15 LYS B CA 1
ATOM 908 C C . LYS B 1 15 ? -5.301 7.113 19.141 1 94.19 15 LYS B C 1
ATOM 910 O O . LYS B 1 15 ? -5.738 6.461 20.094 1 94.19 15 LYS B O 1
ATOM 915 N N . GLY B 1 16 ? -5.918 8.18 18.906 1 82.81 16 GLY B N 1
ATOM 916 C CA . GLY B 1 16 ? -6.887 8.773 19.812 1 82.81 16 GLY B CA 1
ATOM 917 C C . GLY B 1 16 ? -8.289 8.844 19.219 1 82.81 16 GLY B C 1
ATOM 918 O O . GLY B 1 16 ? -8.453 8.797 18 1 82.81 16 GLY B O 1
ATOM 919 N N . ASP B 1 17 ? -9.195 8.758 20.25 1 78.88 17 ASP B N 1
ATOM 920 C CA . ASP B 1 17 ? -10.602 8.836 19.859 1 78.88 17 ASP B CA 1
ATOM 921 C C . ASP B 1 17 ? -11.086 10.281 19.812 1 78.88 17 ASP B C 1
ATOM 923 O O . ASP B 1 17 ? -12.211 10.555 19.375 1 78.88 17 ASP B O 1
ATOM 927 N N . GLN B 1 18 ? -10.289 11.156 20.234 1 85.5 18 GLN B N 1
ATOM 928 C CA . GLN B 1 18 ? -10.773 12.531 20.266 1 85.5 18 GLN B CA 1
ATOM 929 C C . GLN B 1 18 ? -10.086 13.375 19.203 1 85.5 18 GLN B C 1
ATOM 931 O O . GLN B 1 18 ? -9.484 14.406 19.516 1 85.5 18 GLN B O 1
ATOM 936 N N . VAL B 1 19 ? -10.148 12.898 18.016 1 89.44 19 VAL B N 1
ATOM 937 C CA . VAL B 1 19 ? -9.648 13.672 16.891 1 89.44 19 VAL B CA 1
ATOM 938 C C . VAL B 1 19 ? -10.625 14.797 16.562 1 89.44 19 VAL B C 1
ATOM 940 O O . VAL B 1 19 ? -11.812 14.555 16.344 1 89.44 19 VAL B O 1
ATOM 943 N N . THR B 1 20 ? -10.086 16.047 16.578 1 93.75 20 THR B N 1
ATOM 944 C CA . THR B 1 20 ? -10.938 17.203 16.328 1 93.75 20 THR B CA 1
ATOM 945 C C . THR B 1 20 ? -11.102 17.438 14.828 1 93.75 20 THR B C 1
ATOM 947 O O . THR B 1 20 ? -10.305 16.938 14.031 1 93.75 20 THR B O 1
ATOM 950 N N . GLU B 1 21 ? -12.117 18.141 14.547 1 94.56 21 GLU B N 1
ATOM 951 C CA . GLU B 1 21 ? -12.336 18.516 13.156 1 94.56 21 GLU B CA 1
ATOM 952 C C . GLU B 1 21 ? -11.188 19.359 12.617 1 94.56 21 GLU B C 1
ATOM 954 O O . GLU B 1 21 ? -10.836 19.25 11.438 1 94.56 21 GLU B O 1
ATOM 959 N N . ASP B 1 22 ? -10.641 20.219 13.461 1 96.56 22 ASP B N 1
ATOM 960 C CA . ASP B 1 22 ? -9.516 21.047 13.055 1 96.56 22 ASP B CA 1
ATOM 961 C C . ASP B 1 22 ? -8.305 20.188 12.68 1 96.56 22 ASP B C 1
ATOM 963 O O . ASP B 1 22 ? -7.621 20.469 11.688 1 96.56 22 ASP B O 1
ATOM 967 N N . GLN B 1 23 ? -8.078 19.156 13.438 1 96.19 23 GLN B N 1
ATOM 968 C CA . GLN B 1 23 ? -6.965 18.266 13.156 1 96.19 23 GLN B CA 1
ATOM 969 C C . GLN B 1 23 ? -7.184 17.531 11.828 1 96.19 23 GLN B C 1
ATOM 971 O O . GLN B 1 23 ? -6.258 17.406 11.023 1 96.19 23 GLN B O 1
ATOM 976 N N . LEU B 1 24 ? -8.414 17.109 11.648 1 95.31 24 LEU B N 1
ATOM 977 C CA . LEU B 1 24 ? -8.734 16.375 10.422 1 95.31 24 LEU B CA 1
ATOM 978 C C . LEU B 1 24 ? -8.617 17.281 9.203 1 95.31 24 LEU B C 1
ATOM 980 O O . LEU B 1 24 ? -8.109 16.859 8.164 1 95.31 24 LEU B O 1
ATOM 984 N N . THR B 1 25 ? -9.078 18.516 9.359 1 97.56 25 THR B N 1
ATOM 985 C CA . THR B 1 25 ? -8.961 19.484 8.273 1 97.56 25 THR B CA 1
ATOM 986 C C . THR B 1 25 ? -7.492 19.75 7.938 1 97.56 25 THR B C 1
ATOM 988 O O . THR B 1 25 ? -7.109 19.719 6.77 1 97.56 25 THR B O 1
ATOM 991 N N . ALA B 1 26 ? -6.648 19.938 8.93 1 98.12 26 ALA B N 1
ATOM 992 C CA . ALA B 1 26 ? -5.219 20.156 8.734 1 98.12 26 ALA B CA 1
ATOM 993 C C . ALA B 1 26 ? -4.562 18.938 8.094 1 98.12 26 ALA B C 1
ATOM 995 O O . ALA B 1 26 ? -3.695 19.078 7.223 1 98.12 26 ALA B O 1
ATOM 996 N N . HIS B 1 27 ? -4.93 17.766 8.57 1 98 27 HIS B N 1
ATOM 997 C CA . HIS B 1 27 ? -4.457 16.5 8.016 1 98 27 HIS B CA 1
ATOM 998 C C . HIS B 1 27 ? -4.777 16.406 6.527 1 98 27 HIS B C 1
ATOM 1000 O O . HIS B 1 27 ? -3.906 16.078 5.719 1 98 27 HIS B O 1
ATOM 1006 N N . ARG B 1 28 ? -5.926 16.75 6.121 1 97.38 28 ARG B N 1
ATOM 1007 C CA . ARG B 1 28 ? -6.352 16.688 4.727 1 97.38 28 ARG B CA 1
ATOM 1008 C C . ARG B 1 28 ? -5.621 17.734 3.889 1 97.38 28 ARG B C 1
ATOM 1010 O O . ARG B 1 28 ? -5.266 17.484 2.736 1 97.38 28 ARG B O 1
ATOM 1017 N N . GLN B 1 29 ? -5.441 18.906 4.449 1 98.19 29 GLN B N 1
ATOM 1018 C CA . GLN B 1 29 ? -4.691 19.938 3.748 1 98.19 29 GLN B CA 1
ATOM 1019 C C . GLN B 1 29 ? -3.244 19.516 3.516 1 98.19 29 GLN B C 1
ATOM 1021 O O . GLN B 1 29 ? -2.658 19.812 2.477 1 98.19 29 GLN B O 1
ATOM 1026 N N . TRP B 1 30 ? -2.744 18.844 4.508 1 98.56 30 TRP B N 1
ATOM 1027 C CA . TRP B 1 30 ? -1.409 18.266 4.387 1 98.56 30 TRP B CA 1
ATOM 1028 C C . TRP B 1 30 ? -1.331 17.312 3.195 1 98.56 30 TRP B C 1
ATOM 1030 O O . TRP B 1 30 ? -0.405 17.391 2.385 1 98.56 30 TRP B O 1
ATOM 1040 N N . PHE B 1 31 ? -2.33 16.406 3.018 1 97.94 31 PHE B N 1
ATOM 1041 C CA . PHE B 1 31 ? -2.404 15.492 1.879 1 97.94 31 PHE B CA 1
ATOM 1042 C C . PHE B 1 31 ? -2.42 16.266 0.568 1 97.94 31 PHE B C 1
ATOM 1044 O O . PHE B 1 31 ? -1.608 16.016 -0.323 1 97.94 31 PHE B O 1
ATOM 1051 N N . SER B 1 32 ? -3.299 17.281 0.577 1 96.81 32 SER B N 1
ATOM 1052 C CA . SER B 1 32 ? -3.506 18.031 -0.659 1 96.81 32 SER B CA 1
ATOM 1053 C C . SER B 1 32 ? -2.234 18.766 -1.082 1 96.81 32 SER B C 1
ATOM 1055 O O . SER B 1 32 ? -1.871 18.75 -2.26 1 96.81 32 SER B O 1
ATOM 1057 N N . ARG B 1 33 ? -1.58 19.375 -0.184 1 97.81 33 ARG B N 1
ATOM 1058 C CA . ARG B 1 33 ? -0.366 20.141 -0.463 1 97.81 33 ARG B CA 1
ATOM 1059 C C . ARG B 1 33 ? 0.708 19.25 -1.082 1 97.81 33 ARG B C 1
ATOM 1061 O O . ARG B 1 33 ? 1.285 19.594 -2.115 1 97.81 33 ARG B O 1
ATOM 1068 N N . HIS B 1 34 ? 0.935 18.141 -0.503 1 97.69 34 HIS B N 1
ATOM 1069 C CA . HIS B 1 34 ? 2.027 17.281 -0.957 1 97.69 34 HIS B CA 1
ATOM 1070 C C . HIS B 1 34 ? 1.622 16.469 -2.182 1 97.69 34 HIS B C 1
ATOM 1072 O O . HIS B 1 34 ? 2.479 16.047 -2.955 1 97.69 34 HIS B O 1
ATOM 1078 N N . PHE B 1 35 ? 0.322 16.234 -2.324 1 95.06 35 PHE B N 1
ATOM 1079 C CA . PHE B 1 35 ? -0.167 15.648 -3.568 1 95.06 35 PHE B CA 1
ATOM 1080 C C . PHE B 1 35 ? 0.052 16.594 -4.738 1 95.06 35 PHE B C 1
ATOM 1082 O O . PHE B 1 35 ? 0.578 16.203 -5.777 1 95.06 35 PHE B O 1
ATOM 1089 N N . GLU B 1 36 ? -0.315 17.828 -4.555 1 94.44 36 GLU B N 1
ATOM 1090 C CA . GLU B 1 36 ? -0.166 18.844 -5.594 1 94.44 36 GLU B CA 1
ATOM 1091 C C . GLU B 1 36 ? 1.305 19.078 -5.922 1 94.44 36 GLU B C 1
ATOM 1093 O O . GLU B 1 36 ? 1.647 19.391 -7.062 1 94.44 36 GLU B O 1
ATOM 1098 N N . ALA B 1 37 ? 2.16 18.906 -4.938 1 94.62 37 ALA B N 1
ATOM 1099 C CA . ALA B 1 37 ? 3.598 19.078 -5.141 1 94.62 37 ALA B CA 1
ATOM 1100 C C . ALA B 1 37 ? 4.188 17.891 -5.883 1 94.62 37 ALA B C 1
ATOM 1102 O O . ALA B 1 37 ? 5.348 17.922 -6.301 1 94.62 37 ALA B O 1
ATOM 1103 N N . GLY B 1 38 ? 3.443 16.766 -5.992 1 91.75 38 GLY B N 1
ATOM 1104 C CA . GLY B 1 38 ? 3.889 15.586 -6.734 1 91.75 38 GLY B CA 1
ATOM 1105 C C . GLY B 1 38 ? 4.531 14.531 -5.852 1 91.75 38 GLY B C 1
ATOM 1106 O O . GLY B 1 38 ? 4.965 13.492 -6.344 1 91.75 38 GLY B O 1
ATOM 1107 N N . ASP B 1 39 ? 4.57 14.773 -4.531 1 94.56 39 ASP B N 1
ATOM 1108 C CA . ASP B 1 39 ? 5.211 13.859 -3.59 1 94.56 39 ASP B CA 1
ATOM 1109 C C . ASP B 1 39 ? 4.355 12.609 -3.367 1 94.56 39 ASP B C 1
ATOM 1111 O O . ASP B 1 39 ? 4.883 11.5 -3.25 1 94.56 39 ASP B O 1
ATOM 1115 N N . LEU B 1 40 ? 3.047 12.828 -3.326 1 95.94 40 LEU B N 1
ATOM 1116 C CA . LEU B 1 40 ? 2.102 11.758 -3.02 1 95.94 40 LEU B CA 1
ATOM 1117 C C . LEU B 1 40 ? 1.298 11.375 -4.258 1 95.94 40 LEU B C 1
ATOM 1119 O O . LEU B 1 40 ? 0.824 12.242 -4.992 1 95.94 40 LEU B O 1
ATOM 1123 N N . LEU B 1 41 ? 1.167 10.102 -4.461 1 93.75 41 LEU B N 1
ATOM 1124 C CA . LEU B 1 41 ? 0.54 9.586 -5.676 1 93.75 41 LEU B CA 1
ATOM 1125 C C . LEU B 1 41 ? -0.891 9.141 -5.398 1 93.75 41 LEU B C 1
ATOM 1127 O O . LEU B 1 41 ? -1.776 9.32 -6.238 1 93.75 41 LEU B O 1
ATOM 1131 N N . ILE B 1 42 ? -1.112 8.492 -4.289 1 95.69 42 ILE B N 1
ATOM 1132 C CA . ILE B 1 42 ? -2.422 8.016 -3.855 1 95.69 42 ILE B CA 1
ATOM 1133 C C . ILE B 1 42 ? -2.586 8.25 -2.355 1 95.69 42 ILE B C 1
ATOM 1135 O O . ILE B 1 42 ? -1.656 8.023 -1.579 1 95.69 42 ILE B O 1
ATOM 1139 N N . VAL B 1 43 ? -3.725 8.688 -1.957 1 97 43 VAL B N 1
ATOM 1140 C CA . VAL B 1 43 ? -4.051 8.93 -0.555 1 97 43 VAL B CA 1
ATOM 1141 C C . VAL B 1 43 ? -5.504 8.539 -0.291 1 97 43 VAL B C 1
ATOM 1143 O O . VAL B 1 43 ? -6.402 8.914 -1.055 1 97 43 VAL B O 1
ATOM 1146 N N . GLY B 1 44 ? -5.699 7.906 0.858 1 97.31 44 GLY B N 1
ATOM 1147 C CA . GLY B 1 44 ? -7.098 7.723 1.215 1 97.31 44 GLY B CA 1
ATOM 1148 C C . GLY B 1 44 ? -7.289 6.875 2.457 1 97.31 44 GLY B C 1
ATOM 1149 O O . GLY B 1 44 ? -6.387 6.141 2.861 1 97.31 44 GLY B O 1
ATOM 1150 N N . PRO B 1 45 ? -8.438 6.949 3.021 1 98 45 PRO B N 1
ATOM 1151 C CA . PRO B 1 45 ? -8.742 6.188 4.234 1 98 45 PRO B CA 1
ATOM 1152 C C . PRO B 1 45 ? -8.961 4.699 3.959 1 98 45 PRO B C 1
ATOM 1154 O O . PRO B 1 45 ? -9.492 4.336 2.908 1 98 45 PRO B O 1
ATOM 1157 N N . SER B 1 46 ? -8.539 3.848 4.973 1 98.44 46 SER B N 1
ATOM 1158 C CA . SER B 1 46 ? -8.844 2.422 4.938 1 98.44 46 SER B CA 1
ATOM 1159 C C . SER B 1 46 ? -10.32 2.168 5.207 1 98.44 46 SER B C 1
ATOM 1161 O O . SER B 1 46 ? -10.938 2.852 6.031 1 98.44 46 SER B O 1
ATOM 1163 N N . LYS B 1 47 ? -10.859 1.246 4.547 1 97.62 47 LYS B N 1
ATOM 1164 C CA . LYS B 1 47 ? -12.211 0.762 4.836 1 97.62 47 LYS B CA 1
ATOM 1165 C C . LYS B 1 47 ? -12.164 -0.492 5.707 1 97.62 47 LYS B C 1
ATOM 1167 O O . LYS B 1 47 ? -13.164 -0.854 6.332 1 97.62 47 LYS B O 1
ATOM 1172 N N . SER B 1 48 ? -10.992 -1.091 5.758 1 97.5 48 SER B N 1
ATOM 1173 C CA . SER B 1 48 ? -10.828 -2.361 6.453 1 97.5 48 SER B CA 1
ATOM 1174 C C . SER B 1 48 ? -10.375 -2.146 7.895 1 97.5 48 SER B C 1
ATOM 1176 O O . SER B 1 48 ? -10.484 -3.049 8.727 1 97.5 48 SER B O 1
ATOM 1178 N N . ARG B 1 49 ? -9.766 -1.003 8.156 1 96.38 49 ARG B N 1
ATOM 1179 C CA . ARG B 1 49 ? -9.219 -0.706 9.477 1 96.38 49 ARG B CA 1
ATOM 1180 C C 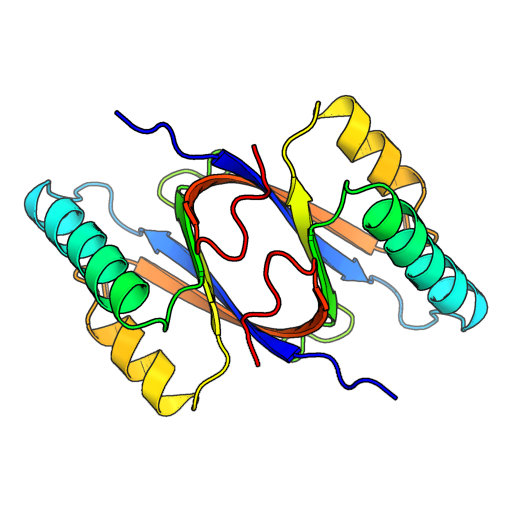. ARG B 1 49 ? -9.664 0.671 9.961 1 96.38 49 ARG B C 1
ATOM 1182 O O . ARG B 1 49 ? -9.383 1.681 9.305 1 96.38 49 ARG B O 1
ATOM 1189 N N . ALA B 1 50 ? -10.273 0.69 11.086 1 95 50 ALA B N 1
ATOM 1190 C CA . ALA B 1 50 ? -10.773 1.951 11.625 1 95 50 ALA B CA 1
ATOM 1191 C C . ALA B 1 50 ? -9.625 2.914 11.93 1 95 50 ALA B C 1
ATOM 1193 O O . ALA B 1 50 ? -8.539 2.49 12.328 1 95 50 ALA B O 1
ATOM 1194 N N . GLN B 1 51 ? -9.898 4.164 11.711 1 95.88 51 GLN B N 1
ATOM 1195 C CA . GLN B 1 51 ? -9.008 5.258 12.086 1 95.88 51 GLN B CA 1
ATOM 1196 C C . GLN B 1 51 ? -7.621 5.074 11.477 1 95.88 51 GLN B C 1
ATOM 1198 O O . GLN B 1 51 ? -6.609 5.223 12.156 1 95.88 51 GLN B O 1
ATOM 1203 N N . SER B 1 52 ? -7.684 4.723 10.203 1 97.81 52 SER B N 1
ATOM 1204 C CA . SER B 1 52 ? -6.418 4.512 9.5 1 97.81 52 SER B CA 1
ATOM 1205 C C . SER B 1 52 ? -6.531 4.898 8.031 1 97.81 52 SER B C 1
ATOM 1207 O O . SER B 1 52 ? -7.633 5.109 7.52 1 97.81 52 SER B O 1
ATOM 1209 N N . GLY B 1 53 ? -5.414 5.086 7.41 1 98.25 53 GLY B N 1
ATOM 1210 C CA . GLY B 1 53 ? -5.305 5.32 5.977 1 98.25 53 GLY B CA 1
ATOM 1211 C C . GLY B 1 53 ? -3.922 5.027 5.43 1 98.25 53 GLY B C 1
ATOM 1212 O O . GLY B 1 53 ? -3.055 4.531 6.152 1 98.25 53 GLY B O 1
ATOM 1213 N N . LEU B 1 54 ? -3.85 5.258 4.109 1 98.56 54 LEU B N 1
ATOM 1214 C CA . LEU B 1 54 ? -2.547 4.961 3.521 1 98.56 54 LEU B CA 1
ATOM 1215 C C . LEU B 1 54 ? -2.189 5.988 2.449 1 98.56 54 LEU B C 1
ATOM 1217 O O . LEU B 1 54 ? -3.066 6.684 1.936 1 98.56 54 LEU B O 1
ATOM 1221 N N . ILE B 1 55 ? -0.93 6.117 2.234 1 98.5 55 ILE B N 1
ATOM 1222 C CA . ILE B 1 55 ? -0.326 6.992 1.237 1 98.5 55 ILE B CA 1
ATOM 1223 C C . ILE B 1 55 ? 0.659 6.199 0.381 1 98.5 55 ILE B C 1
ATOM 1225 O O . ILE B 1 55 ? 1.515 5.484 0.909 1 98.5 55 ILE B O 1
ATOM 1229 N N . LEU B 1 56 ? 0.497 6.246 -0.894 1 97.62 56 LEU B N 1
ATOM 1230 C CA . LEU B 1 56 ? 1.552 5.859 -1.824 1 97.62 56 LEU B CA 1
ATOM 1231 C C . LEU B 1 56 ? 2.354 7.074 -2.275 1 97.62 56 LEU B C 1
ATOM 1233 O O . LEU B 1 56 ? 1.793 8.023 -2.824 1 97.62 56 LEU B O 1
ATOM 1237 N N . ALA B 1 57 ? 3.652 7.062 -2.084 1 96.5 57 ALA B N 1
ATOM 1238 C CA . ALA B 1 57 ? 4.504 8.203 -2.395 1 96.5 57 ALA B CA 1
ATOM 1239 C C . ALA B 1 57 ? 5.609 7.816 -3.371 1 96.5 57 ALA B C 1
ATOM 1241 O O . ALA B 1 57 ? 6.059 6.668 -3.385 1 96.5 57 ALA B O 1
ATOM 1242 N N . ARG B 1 58 ? 6.035 8.781 -4.086 1 93.69 58 ARG B N 1
ATOM 1243 C CA . ARG B 1 58 ? 7.188 8.602 -4.965 1 93.69 58 ARG B CA 1
ATOM 1244 C C . ARG B 1 58 ? 8.469 8.445 -4.156 1 93.69 58 ARG B C 1
ATOM 1246 O O . ARG B 1 58 ? 8.516 8.781 -2.973 1 93.69 58 ARG B O 1
ATOM 1253 N N . GLN B 1 59 ? 9.414 7.953 -4.871 1 93.94 59 GLN B N 1
ATOM 1254 C CA . GLN B 1 59 ? 10.719 7.867 -4.215 1 93.94 59 GLN B CA 1
ATOM 1255 C C . GLN B 1 59 ? 11.258 9.258 -3.885 1 93.94 59 GLN B C 1
ATOM 1257 O O . GLN B 1 59 ? 11.109 10.195 -4.672 1 93.94 59 GLN B O 1
ATOM 1262 N N . MET B 1 60 ? 11.867 9.375 -2.746 1 96.75 60 MET B N 1
ATOM 1263 C CA . MET B 1 60 ? 12.594 10.555 -2.275 1 96.75 60 MET B CA 1
ATOM 1264 C C . MET B 1 60 ? 13.594 10.188 -1.188 1 96.75 60 MET B C 1
ATOM 1266 O O . MET B 1 60 ? 13.602 9.047 -0.705 1 96.75 60 MET B O 1
ATOM 1270 N N . ALA B 1 61 ? 14.422 11.117 -0.874 1 97.38 61 ALA B N 1
ATOM 1271 C CA . ALA B 1 61 ? 15.328 10.852 0.235 1 97.38 61 ALA B CA 1
ATOM 1272 C C . ALA B 1 61 ? 14.562 10.594 1.526 1 97.38 61 ALA B C 1
ATOM 1274 O O . ALA B 1 61 ? 13.531 11.219 1.783 1 97.38 61 ALA B O 1
ATOM 1275 N N . HIS B 1 62 ? 15.055 9.617 2.303 1 97.12 62 HIS B N 1
ATOM 1276 C CA . HIS B 1 62 ? 14.398 9.273 3.559 1 97.12 62 HIS B CA 1
ATOM 1277 C C . HIS B 1 62 ? 14.18 10.508 4.422 1 97.12 62 HIS B C 1
ATOM 1279 O O . HIS B 1 62 ? 13.117 10.664 5.031 1 97.12 62 HIS B O 1
ATOM 1285 N N . LYS B 1 63 ? 15.18 11.336 4.445 1 97.88 63 LYS B N 1
ATOM 1286 C CA . LYS B 1 63 ? 15.086 12.539 5.262 1 97.88 63 LYS B CA 1
ATOM 1287 C C . LYS B 1 63 ? 13.938 13.43 4.801 1 97.88 63 LYS B C 1
ATOM 1289 O O . LYS B 1 63 ? 13.25 14.039 5.621 1 97.88 63 LYS B O 1
ATOM 1294 N N . ASP B 1 64 ? 13.703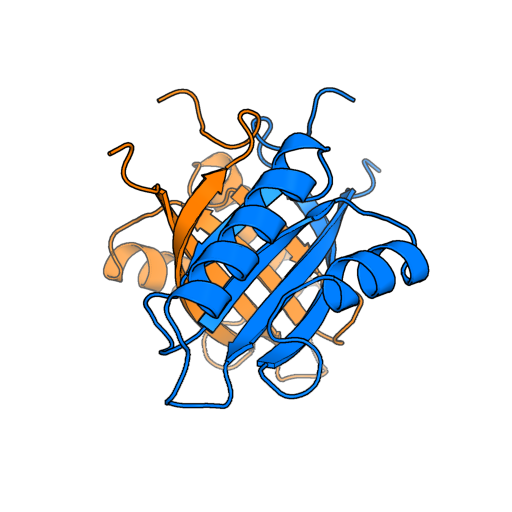 13.57 3.477 1 98.19 64 ASP B N 1
ATOM 1295 C CA . ASP B 1 64 ? 12.609 14.367 2.928 1 98.19 64 ASP B CA 1
ATOM 1296 C C . ASP B 1 64 ? 11.25 13.773 3.295 1 98.19 64 ASP B C 1
ATOM 1298 O O . ASP B 1 64 ? 10.328 14.492 3.678 1 98.19 64 ASP B O 1
ATOM 1302 N N . LEU B 1 65 ? 11.164 12.438 3.203 1 98.44 65 LEU B N 1
ATOM 1303 C CA . LEU B 1 65 ? 9.922 11.773 3.586 1 98.44 65 LEU B CA 1
ATOM 1304 C C . LEU B 1 65 ? 9.633 11.977 5.07 1 98.44 65 LEU B C 1
ATOM 1306 O O . LEU B 1 65 ? 8.5 12.266 5.449 1 98.44 65 LEU B O 1
ATOM 1310 N N . ASP B 1 66 ? 10.672 11.82 5.914 1 97.94 66 ASP B N 1
ATOM 1311 C CA . ASP B 1 66 ? 10.516 12.055 7.348 1 97.94 66 ASP B CA 1
ATOM 1312 C C . ASP B 1 66 ? 10.016 13.461 7.629 1 97.94 66 ASP B C 1
ATOM 1314 O O . ASP B 1 66 ? 9.109 13.656 8.445 1 97.94 66 ASP B O 1
ATOM 1318 N N . GLN B 1 67 ? 10.609 14.398 6.906 1 98.31 67 GLN B N 1
ATOM 1319 C CA . GLN B 1 67 ? 10.188 15.781 7.074 1 98.31 67 GLN B CA 1
ATOM 1320 C C . GLN B 1 67 ? 8.719 15.961 6.691 1 98.31 67 GLN B C 1
ATOM 1322 O O . GLN B 1 67 ? 7.961 16.625 7.406 1 98.31 67 GLN B O 1
ATOM 1327 N N . ILE B 1 68 ? 8.328 15.43 5.582 1 98.62 68 ILE B N 1
ATOM 1328 C CA . ILE B 1 68 ? 6.938 15.5 5.141 1 98.62 68 ILE B CA 1
ATOM 1329 C C . ILE B 1 68 ? 6.02 14.93 6.223 1 98.62 68 ILE B C 1
ATOM 1331 O O . ILE B 1 68 ? 5.004 15.539 6.566 1 98.62 68 ILE B O 1
ATOM 1335 N N . ILE B 1 69 ? 6.359 13.789 6.836 1 98.69 69 ILE B N 1
ATOM 1336 C CA . ILE B 1 69 ? 5.535 13.109 7.828 1 98.69 69 ILE B CA 1
ATOM 1337 C C . ILE B 1 69 ? 5.395 13.984 9.07 1 98.69 69 ILE B C 1
ATOM 1339 O O . ILE B 1 69 ? 4.305 14.094 9.641 1 98.69 69 ILE B O 1
ATOM 1343 N N . THR B 1 70 ? 6.465 14.664 9.453 1 98.5 70 THR B N 1
ATOM 1344 C CA . THR B 1 70 ? 6.441 15.461 10.68 1 98.5 70 THR B CA 1
ATOM 1345 C C . THR B 1 70 ? 5.52 16.672 10.516 1 98.5 70 THR B C 1
ATOM 1347 O O . THR B 1 70 ? 5.156 17.312 11.508 1 98.5 70 THR B O 1
ATOM 1350 N N . GLU B 1 71 ? 5.141 17.016 9.305 1 98.62 71 GLU B N 1
ATOM 1351 C CA . GLU B 1 71 ? 4.289 18.172 9.031 1 98.62 71 GLU B CA 1
ATOM 1352 C C . GLU B 1 71 ? 2.82 17.844 9.297 1 98.62 71 GLU B C 1
ATOM 1354 O O . GLU B 1 71 ? 1.984 18.75 9.367 1 98.62 71 GLU B O 1
ATOM 1359 N N . ASP B 1 72 ? 2.459 16.562 9.43 1 98.5 72 ASP B N 1
ATOM 1360 C CA . ASP B 1 72 ? 1.072 16.172 9.656 1 98.5 72 ASP B CA 1
ATOM 1361 C C . ASP B 1 72 ? 0.608 16.594 11.047 1 98.5 72 ASP B C 1
ATOM 1363 O O . ASP B 1 72 ? 1.358 16.484 12.023 1 98.5 72 ASP B O 1
ATOM 1367 N N . ALA B 1 73 ? -0.595 16.969 11.172 1 97.81 73 ALA B N 1
ATOM 1368 C CA . ALA B 1 73 ? -1.193 17.453 12.414 1 97.81 73 ALA B CA 1
ATOM 1369 C C . ALA B 1 73 ? -1.156 16.391 13.5 1 97.81 73 ALA B C 1
ATOM 1371 O O . ALA B 1 73 ? -1.179 16.703 14.688 1 97.81 73 ALA B O 1
ATOM 1372 N N . PHE B 1 74 ? -1.068 15.102 13.164 1 97.81 74 PHE B N 1
ATOM 1373 C CA . PHE B 1 74 ? -1.167 14.008 14.125 1 97.81 74 PHE B CA 1
ATOM 1374 C C . PHE B 1 74 ? 0.217 13.57 14.594 1 97.81 74 PHE B C 1
ATOM 1376 O O . PHE B 1 74 ? 0.342 12.789 15.531 1 97.81 74 PHE B O 1
ATOM 1383 N N . TYR B 1 75 ? 1.219 14.031 13.938 1 96.81 75 TYR B N 1
ATOM 1384 C CA . TYR B 1 75 ? 2.572 13.641 14.32 1 96.81 75 TYR B CA 1
ATOM 1385 C C . TYR B 1 75 ? 3.029 14.391 15.562 1 96.81 75 TYR B C 1
ATOM 1387 O O . TYR B 1 75 ? 2.766 15.586 15.703 1 96.81 75 TYR B O 1
ATOM 1395 N N . PRO B 1 76 ? 3.682 13.758 16.5 1 96.19 76 PRO B N 1
ATOM 1396 C CA . PRO B 1 76 ? 4.078 12.352 16.594 1 96.19 76 PRO B CA 1
ATOM 1397 C C . PRO B 1 76 ? 3.135 11.531 17.484 1 96.19 76 PRO B C 1
ATOM 1399 O O . PRO B 1 76 ? 3.113 10.305 17.391 1 96.19 76 PRO B O 1
ATOM 1402 N N . ALA B 1 77 ? 2.391 12.242 18.219 1 94.75 77 ALA B N 1
ATOM 1403 C CA . ALA B 1 77 ? 1.713 11.531 19.297 1 94.75 77 ALA B CA 1
ATOM 1404 C C . ALA B 1 77 ? 0.345 11.023 18.844 1 94.75 77 ALA B C 1
ATOM 1406 O O . ALA B 1 77 ? -0.197 10.086 19.438 1 94.75 77 ALA B O 1
ATOM 1407 N N . GLY B 1 78 ? -0.187 11.586 17.766 1 96.62 78 GLY B N 1
ATOM 1408 C CA . GLY B 1 78 ? -1.572 11.328 17.406 1 96.62 78 GLY B CA 1
ATOM 1409 C C . GLY B 1 78 ? -1.733 10.156 16.453 1 96.62 78 GLY B C 1
ATOM 1410 O O . GLY B 1 78 ? -2.844 9.656 16.25 1 96.62 78 GLY B O 1
ATOM 1411 N N . ALA B 1 79 ? -0.61 9.68 15.891 1 98 79 ALA B N 1
ATOM 1412 C CA . ALA B 1 79 ? -0.695 8.586 14.922 1 98 79 ALA B CA 1
ATOM 1413 C C . ALA B 1 79 ? 0.629 7.836 14.828 1 98 79 ALA B C 1
ATOM 1415 O O . ALA B 1 79 ? 1.689 8.391 15.125 1 98 79 ALA B O 1
ATOM 1416 N N . ASP B 1 80 ? 0.543 6.629 14.461 1 98.06 80 ASP B N 1
ATOM 1417 C CA . ASP B 1 80 ? 1.698 5.863 14.008 1 98.06 80 ASP B CA 1
ATOM 1418 C C . ASP B 1 80 ? 1.831 5.926 12.484 1 98.06 80 ASP B C 1
ATOM 1420 O O . ASP B 1 80 ? 0.831 5.867 11.766 1 98.06 80 ASP B O 1
ATOM 1424 N N . TYR B 1 81 ? 3.037 6.055 12 1 98.62 81 TYR B N 1
ATOM 1425 C CA . TYR B 1 81 ? 3.371 6.043 10.578 1 98.62 81 TYR B CA 1
ATOM 1426 C C . TYR B 1 81 ? 4.301 4.879 10.242 1 98.62 81 TYR B C 1
ATOM 1428 O O . TYR B 1 81 ? 5.48 4.898 10.602 1 98.62 81 TYR B O 1
ATOM 1436 N N . LEU B 1 82 ? 3.773 3.896 9.562 1 97.81 82 LEU B N 1
ATOM 1437 C CA . LEU B 1 82 ? 4.57 2.744 9.148 1 97.81 82 LEU B CA 1
ATOM 1438 C C . LEU B 1 82 ? 4.988 2.861 7.691 1 97.81 82 LEU B C 1
ATOM 1440 O O . LEU B 1 82 ? 4.148 2.801 6.793 1 97.81 82 LEU B O 1
ATOM 1444 N N . VAL B 1 83 ? 6.277 2.986 7.523 1 98.56 83 VAL B N 1
ATOM 1445 C CA . VAL B 1 83 ? 6.809 3.23 6.188 1 98.56 83 VAL B CA 1
ATOM 1446 C C . VAL B 1 83 ? 7.367 1.932 5.609 1 98.56 83 VAL B C 1
ATOM 1448 O O . VAL B 1 83 ? 8.164 1.249 6.254 1 98.56 83 VAL B O 1
ATOM 1451 N N . ASN B 1 84 ? 6.93 1.588 4.43 1 98.62 84 ASN B N 1
ATOM 1452 C CA . ASN B 1 84 ? 7.422 0.463 3.641 1 98.62 84 ASN B CA 1
ATOM 1453 C C . ASN B 1 84 ? 7.996 0.924 2.305 1 98.62 84 ASN B C 1
ATOM 1455 O O . ASN B 1 84 ? 7.25 1.309 1.403 1 98.62 84 ASN B O 1
ATOM 1459 N N . GLU B 1 85 ? 9.383 0.925 2.246 1 98.56 85 GLU B N 1
ATOM 1460 C CA . GLU B 1 85 ? 10.023 1.159 0.954 1 98.56 85 GLU B CA 1
ATOM 1461 C C . GLU B 1 85 ? 9.977 -0.091 0.079 1 98.56 85 GLU B C 1
ATOM 1463 O O . GLU B 1 85 ? 10.219 -1.2 0.56 1 98.56 85 GLU B O 1
ATOM 1468 N N . PHE B 1 86 ? 9.633 0.123 -1.241 1 98.12 86 PHE B N 1
ATOM 1469 C CA . PHE B 1 86 ? 9.516 -1.054 -2.096 1 98.12 86 PHE B CA 1
ATOM 1470 C C . PHE B 1 86 ? 9.875 -0.714 -3.535 1 98.12 86 PHE B C 1
ATOM 1472 O O . PHE B 1 86 ? 9.945 0.461 -3.902 1 98.12 86 PHE B O 1
ATOM 1479 N N . GLU B 1 87 ? 10.227 -1.748 -4.266 1 97.19 87 GLU B N 1
ATOM 1480 C CA . GLU B 1 87 ? 10.516 -1.62 -5.691 1 97.19 87 GLU B CA 1
ATOM 1481 C C . GLU B 1 87 ? 9.32 -2.045 -6.539 1 97.19 87 GLU B C 1
ATOM 1483 O O . GLU B 1 87 ? 9.039 -3.238 -6.664 1 97.19 87 GLU B O 1
ATOM 1488 N N . ALA B 1 88 ? 8.625 -1.052 -7.102 1 96 88 ALA B N 1
ATOM 1489 C CA . ALA B 1 88 ? 7.52 -1.338 -8.016 1 96 88 ALA B CA 1
ATOM 1490 C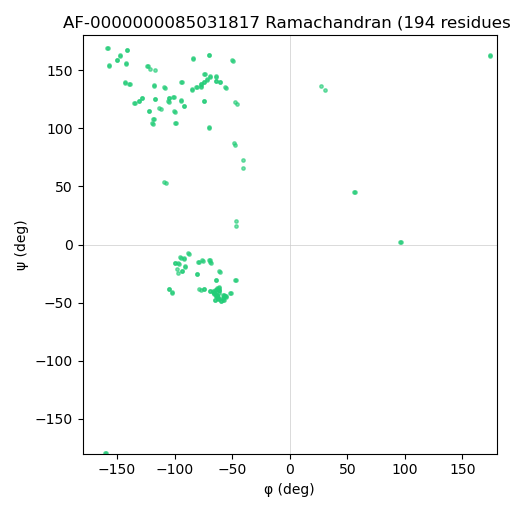 C . ALA B 1 88 ? 8.039 -1.917 -9.328 1 96 88 ALA B C 1
ATOM 1492 O O . ALA B 1 88 ? 8.469 -1.175 -10.219 1 96 88 ALA B O 1
ATOM 1493 N N . LYS B 1 89 ? 7.961 -3.188 -9.461 1 95.69 89 LYS B N 1
ATOM 1494 C CA . LYS B 1 89 ? 8.453 -3.865 -10.648 1 95.69 89 LYS B CA 1
ATOM 1495 C C . LYS B 1 89 ? 7.48 -3.711 -11.812 1 95.69 89 LYS B C 1
ATOM 1497 O O . LYS B 1 89 ? 7.895 -3.627 -12.977 1 95.69 89 LYS B O 1
ATOM 1502 N N . LEU B 1 90 ? 6.238 -3.781 -11.484 1 93.44 90 LEU B N 1
ATOM 1503 C CA . LEU B 1 90 ? 5.172 -3.52 -12.445 1 93.44 90 LEU B CA 1
ATOM 1504 C C . LEU B 1 90 ? 4.348 -2.305 -12.031 1 93.44 90 LEU B C 1
ATOM 1506 O O . LEU B 1 90 ? 3.865 -2.236 -10.898 1 93.44 90 LEU B O 1
ATOM 1510 N N . VAL B 1 91 ? 4.285 -1.406 -12.961 1 91.19 91 VAL B N 1
ATOM 1511 C CA . VAL B 1 91 ? 3.498 -0.201 -12.727 1 91.19 91 VAL B CA 1
ATOM 1512 C C . VAL B 1 91 ? 2.637 0.102 -13.953 1 91.19 91 VAL B C 1
ATOM 1514 O O . VAL B 1 91 ? 3.15 0.205 -15.07 1 91.19 91 VAL B O 1
ATOM 1517 N N . ALA B 1 92 ? 1.422 0.148 -13.711 1 82.06 92 ALA B N 1
ATOM 1518 C CA . ALA B 1 92 ? 0.525 0.496 -14.812 1 82.06 92 ALA B CA 1
ATOM 1519 C C . ALA B 1 92 ? 0.913 1.835 -15.438 1 82.06 92 ALA B C 1
ATOM 1521 O O . ALA B 1 92 ? 1.315 2.762 -14.727 1 82.06 92 ALA B O 1
ATOM 1522 N N . ASP B 1 93 ? 0.915 1.856 -16.719 1 71.62 93 ASP B N 1
ATOM 1523 C CA . ASP B 1 93 ? 1.312 3.021 -17.5 1 71.62 93 ASP B CA 1
ATOM 1524 C C . ASP B 1 93 ? 0.634 4.289 -16.984 1 71.62 93 ASP B C 1
ATOM 1526 O O . ASP B 1 93 ? 1.209 5.379 -17.047 1 71.62 93 ASP B O 1
ATOM 1530 N N . GLN B 1 94 ? -0.48 4.051 -16.5 1 62.75 94 GLN B N 1
ATOM 1531 C CA . GLN B 1 94 ? -1.234 5.203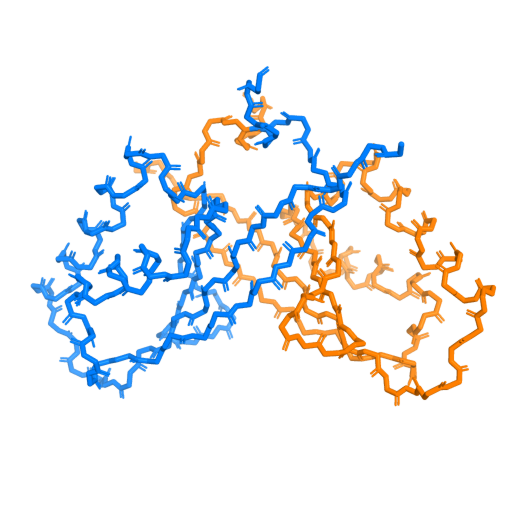 -16.016 1 62.75 94 GLN B CA 1
ATOM 1532 C C . GLN B 1 94 ? -0.593 5.801 -14.773 1 62.75 94 GLN B C 1
ATOM 1534 O O . GLN B 1 94 ? -0.876 6.941 -14.406 1 62.75 94 GLN B O 1
ATOM 1539 N N . ILE B 1 95 ? 0.331 5.039 -14.195 1 63.97 95 ILE B N 1
ATOM 1540 C CA . ILE B 1 95 ? 0.963 5.461 -12.945 1 63.97 95 ILE B CA 1
ATOM 1541 C C . ILE B 1 95 ? 2.379 5.957 -13.227 1 63.97 95 ILE B C 1
ATOM 1543 O O . ILE B 1 95 ? 2.893 6.824 -12.516 1 63.97 95 ILE B O 1
ATOM 1547 N N . LYS B 1 96 ? 3.186 5.297 -14.195 1 56.81 96 LYS B N 1
ATOM 1548 C CA . LYS B 1 96 ? 4.59 5.586 -14.477 1 56.81 96 LYS B CA 1
ATOM 1549 C C . LYS B 1 96 ? 4.824 7.086 -14.617 1 56.81 96 LYS B C 1
ATOM 1551 O O . LYS B 1 96 ? 5.922 7.574 -14.336 1 56.81 96 LYS B O 1
ATOM 1556 N N . GLY B 1 97 ? 4.242 7.887 -14.281 1 45.78 97 GLY B N 1
ATOM 1557 C CA . GLY B 1 97 ? 4.547 9.289 -14.531 1 45.78 97 GLY B CA 1
ATOM 1558 C C . GLY B 1 97 ? 5.34 9.516 -15.805 1 45.78 97 GLY B C 1
ATOM 1559 O O . GLY B 1 97 ? 5.902 8.57 -16.359 1 45.78 97 GLY B O 1
ATOM 1560 N N . ASP B 1 98 ? 5.09 10.484 -16.703 1 41 98 ASP B N 1
ATOM 1561 C CA . ASP B 1 98 ? 5.949 10.93 -17.797 1 41 98 ASP B CA 1
ATOM 1562 C C . ASP B 1 98 ? 7.41 10.992 -17.359 1 41 98 ASP B C 1
ATOM 1564 O O . ASP B 1 98 ? 7.77 11.789 -16.484 1 41 98 ASP B O 1
ATOM 1568 N N . ALA B 1 99 ? 7.945 9.906 -17.078 1 32.16 99 ALA B N 1
ATOM 1569 C CA . ALA B 1 99 ? 9.383 10.164 -17.156 1 32.16 99 ALA B CA 1
ATOM 1570 C C . ALA B 1 99 ? 9.805 10.5 -18.594 1 32.16 99 ALA B C 1
ATOM 1572 O O . ALA B 1 99 ? 9.336 9.883 -19.547 1 32.16 99 ALA B O 1
#